Protein AF-A0A2M7TYL9-F1 (afdb_monomer_lite)

pLDDT: mean 82.67, std 13.56, range [31.92, 95.62]

Secondary structure (DSSP, 8-state):
-------------HHHHHHHHHHHHHHHHHHHHHHHHHHHHHHHHHHHHHHHHHHHT-SS--GGGS-HHHHHHHHHHHHHHHHHHHHHHHHHHHHHHHHHHHHHHHHHHHTT-EEEEEES-TTT--EEEEEEETTTTEEEEEE---SEEEEEEEEEETTTTEEEEEEPHHHHH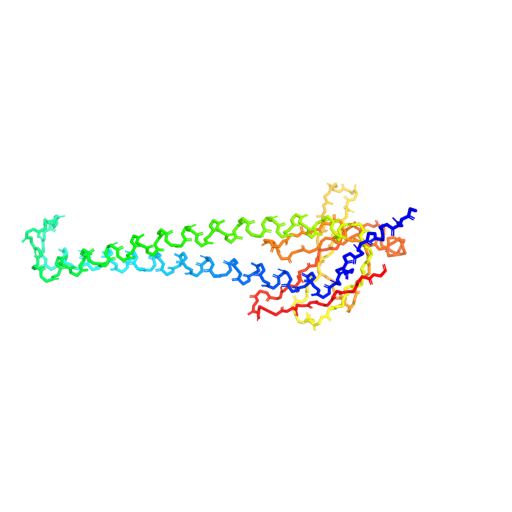H-TTEEEEEEE-EETTTTEESEEEEE-

Foldseek 3Di:
DDPPDDPPDPQQWLQNVLVLLLVLVVLVVVLVVLQVVLVVLVVVLVVLVVVLCVVQVDPDDDLVSDDPVSSVVSVVSVVVSVVSNVVSVVSVVVSVVVQVVVQVVCCVRAAFFKKKKAFPAQVLQQKKWWFQDPVVRDIDIDGDRDRMAIFGFHHDHSVVQWTKGAHDPVVCVVPVRTGIMIGRQADPVVSHGRIGMGTD

Structure (mmCIF, N/CA/C/O backbone):
data_AF-A0A2M7TYL9-F1
#
_entry.id   AF-A0A2M7TYL9-F1
#
loop_
_atom_site.group_PDB
_atom_site.id
_atom_site.type_symbol
_atom_site.label_atom_id
_atom_site.label_alt_id
_atom_site.label_comp_id
_atom_site.label_asym_id
_atom_site.label_entity_id
_atom_site.label_seq_id
_atom_site.pdbx_PDB_ins_code
_atom_site.Cartn_x
_atom_site.Cartn_y
_atom_site.Cartn_z
_atom_site.occupancy
_atom_site.B_iso_or_equiv
_atom_site.auth_seq_id
_atom_site.auth_comp_id
_atom_site.auth_asym_id
_atom_site.auth_atom_id
_atom_site.pdbx_PDB_model_num
ATOM 1 N N . MET A 1 1 ? -16.510 -25.786 -38.094 1.00 40.22 1 MET A N 1
ATOM 2 C CA . MET A 1 1 ? -15.891 -25.561 -36.769 1.00 40.22 1 MET A CA 1
ATOM 3 C C . MET A 1 1 ? -15.746 -24.061 -36.546 1.00 40.22 1 MET A C 1
ATOM 5 O O . MET A 1 1 ? -14.965 -23.456 -37.272 1.00 40.22 1 MET A O 1
ATOM 9 N N . PRO A 1 2 ? -16.495 -23.427 -35.631 1.00 34.19 2 PRO A N 1
ATOM 10 C CA . PRO A 1 2 ? -16.253 -22.032 -35.298 1.00 34.19 2 PRO A CA 1
ATOM 11 C C . PRO A 1 2 ? -15.077 -21.938 -34.317 1.00 34.19 2 PRO A C 1
ATOM 13 O O . PRO A 1 2 ? -15.060 -22.578 -33.267 1.00 34.19 2 PRO A O 1
ATOM 16 N N . LEU A 1 3 ? -14.072 -21.150 -34.694 1.00 38.06 3 LEU A N 1
ATOM 17 C CA . LEU A 1 3 ? -12.958 -20.755 -33.840 1.00 38.06 3 LEU A CA 1
ATOM 18 C C . LEU A 1 3 ? -13.501 -19.832 -32.744 1.00 38.06 3 LEU A C 1
ATOM 20 O O . LEU A 1 3 ? -13.778 -18.659 -32.999 1.00 38.06 3 LEU A O 1
ATOM 24 N N . PHE A 1 4 ? -13.649 -20.351 -31.525 1.00 41.72 4 PHE A N 1
ATOM 25 C CA . PHE A 1 4 ? -13.842 -19.525 -30.339 1.00 41.72 4 PHE A CA 1
ATOM 26 C C . PHE A 1 4 ? -12.620 -18.612 -30.189 1.00 41.72 4 PHE A C 1
ATOM 28 O O . PHE A 1 4 ? -11.557 -19.024 -29.721 1.00 41.72 4 PHE A O 1
ATOM 35 N N . ARG A 1 5 ? -12.752 -17.355 -30.626 1.00 37.44 5 ARG A N 1
ATOM 36 C CA . ARG A 1 5 ? -11.820 -16.294 -30.250 1.00 37.44 5 ARG A CA 1
ATOM 37 C C . ARG A 1 5 ? -11.891 -16.183 -28.730 1.00 37.44 5 ARG A C 1
ATOM 39 O O . ARG A 1 5 ? -12.904 -15.728 -28.209 1.00 37.44 5 ARG A O 1
ATOM 46 N N . LYS A 1 6 ? -10.827 -16.597 -28.030 1.00 37.31 6 LYS A N 1
ATOM 47 C CA . LYS A 1 6 ? -10.593 -16.193 -26.637 1.00 37.31 6 LYS A CA 1
ATOM 48 C C . LYS A 1 6 ? -10.813 -14.683 -26.574 1.00 37.31 6 LYS A C 1
ATOM 50 O O . LYS A 1 6 ? -10.109 -13.942 -27.265 1.00 37.31 6 LYS A O 1
ATOM 55 N N . SER A 1 7 ? -11.808 -14.240 -25.811 1.00 31.92 7 SER A N 1
ATOM 56 C CA . SER A 1 7 ? -11.972 -12.831 -25.484 1.00 31.92 7 SER A CA 1
ATOM 57 C C . SER A 1 7 ? -10.665 -12.379 -24.843 1.00 31.92 7 SER A C 1
ATOM 59 O O . SER A 1 7 ? -10.292 -12.875 -23.782 1.00 31.92 7 SER A O 1
ATOM 61 N N . LYS A 1 8 ? -9.914 -11.511 -25.527 1.00 38.28 8 LYS A N 1
ATOM 62 C CA . LYS A 1 8 ? -8.802 -10.806 -24.896 1.00 38.28 8 LYS A CA 1
ATOM 63 C C . LYS A 1 8 ? -9.430 -9.975 -23.787 1.00 38.28 8 LYS A C 1
ATOM 65 O O . LYS A 1 8 ? -10.152 -9.028 -24.091 1.00 38.28 8 LYS A O 1
ATOM 70 N N . GLU A 1 9 ? -9.193 -10.355 -22.537 1.00 44.16 9 GLU A N 1
ATOM 71 C CA . GLU A 1 9 ? -9.390 -9.446 -21.413 1.00 44.16 9 GLU A CA 1
ATOM 72 C C . GLU A 1 9 ? -8.716 -8.110 -21.768 1.00 44.16 9 GLU A C 1
ATOM 74 O O . GLU A 1 9 ? -7.636 -8.118 -22.382 1.00 44.16 9 GLU A O 1
ATOM 79 N N . PRO A 1 10 ? -9.367 -6.965 -21.501 1.00 48.06 10 PRO A N 1
ATOM 80 C CA . PRO A 1 10 ? -8.784 -5.670 -21.813 1.00 48.06 10 PRO A CA 1
ATOM 81 C C . PRO A 1 10 ? -7.412 -5.589 -21.144 1.00 48.06 10 PRO A C 1
ATOM 83 O O . PRO A 1 10 ? -7.274 -5.892 -19.961 1.00 48.06 10 PRO A O 1
ATOM 86 N N . ALA A 1 11 ? -6.382 -5.236 -21.916 1.00 56.53 11 ALA A N 1
ATOM 87 C CA . ALA A 1 11 ? -5.028 -5.138 -21.393 1.00 56.53 11 ALA A CA 1
ATOM 88 C C . ALA A 1 11 ? -5.019 -4.127 -20.237 1.00 56.53 11 ALA A C 1
ATOM 90 O O . ALA A 1 11 ? -5.235 -2.935 -20.462 1.00 56.53 11 ALA A O 1
ATOM 91 N N . ARG A 1 12 ? -4.805 -4.611 -19.008 1.00 70.25 12 ARG A N 1
ATOM 92 C CA . ARG A 1 12 ? -4.715 -3.767 -17.816 1.00 70.25 12 ARG A CA 1
ATOM 93 C C . ARG A 1 12 ? -3.628 -2.705 -18.017 1.00 70.25 12 ARG A C 1
ATOM 95 O O . ARG A 1 12 ? -2.527 -3.008 -18.477 1.00 70.25 12 ARG A O 1
ATOM 102 N N . THR A 1 13 ? -3.974 -1.446 -17.766 1.00 85.62 13 THR A N 1
ATOM 103 C CA . THR A 1 13 ? -3.113 -0.281 -18.014 1.00 85.62 13 THR A CA 1
ATOM 104 C C . THR A 1 13 ? -2.310 0.065 -16.764 1.00 85.62 13 THR A C 1
ATOM 106 O O . THR A 1 13 ? -2.710 -0.262 -15.655 1.00 85.62 13 THR A O 1
ATOM 109 N N . GLY A 1 14 ? -1.187 0.777 -16.904 1.00 83.12 14 GLY A N 1
ATOM 110 C CA . GLY A 1 14 ? -0.428 1.211 -15.723 1.00 83.12 14 GLY A CA 1
ATOM 111 C C . GLY A 1 14 ? -1.218 2.167 -14.813 1.00 83.12 14 GLY A C 1
ATOM 112 O O . GLY A 1 14 ? -1.038 2.126 -13.603 1.00 83.12 14 GLY A O 1
ATOM 113 N N . GLY A 1 15 ? -2.161 2.939 -15.366 1.00 88.56 15 GLY A N 1
ATOM 114 C CA . GLY A 1 15 ? -3.098 3.744 -14.576 1.00 88.56 15 GLY A CA 1
ATOM 115 C C . GLY A 1 15 ? -4.066 2.906 -13.732 1.00 88.56 15 GLY A C 1
ATOM 116 O O . GLY A 1 15 ? -4.392 3.314 -12.624 1.00 88.56 15 GLY A O 1
ATOM 117 N N . ALA A 1 16 ? -4.470 1.719 -14.204 1.00 90.00 16 ALA A N 1
ATOM 118 C CA . ALA A 1 16 ? -5.273 0.798 -13.398 1.00 90.00 16 ALA A CA 1
ATOM 119 C C . ALA A 1 16 ? -4.492 0.325 -12.162 1.00 90.00 16 ALA A C 1
ATOM 121 O O . ALA A 1 16 ? -5.018 0.400 -11.061 1.00 90.00 16 ALA A O 1
ATOM 122 N N . LEU A 1 17 ? -3.206 -0.021 -12.322 1.00 91.50 17 LEU A N 1
ATOM 123 C CA . LEU A 1 17 ? -2.344 -0.376 -11.189 1.00 91.50 17 LEU A CA 1
ATOM 124 C C . LEU A 1 17 ? -2.254 0.758 -10.154 1.00 91.50 17 LEU A C 1
ATOM 126 O O . LEU A 1 17 ? -2.334 0.499 -8.960 1.00 91.50 17 LEU A O 1
ATOM 130 N N . VAL A 1 18 ? -2.098 2.017 -10.586 1.00 92.69 18 VAL A N 1
ATOM 131 C CA . VAL A 1 18 ? -2.083 3.169 -9.657 1.00 92.69 18 VAL A CA 1
ATOM 132 C C . VAL A 1 18 ? -3.399 3.271 -8.885 1.00 92.69 18 VAL A C 1
ATOM 134 O O . VAL A 1 18 ? -3.368 3.459 -7.672 1.00 92.69 18 VAL A O 1
ATOM 137 N N . ALA A 1 19 ? -4.536 3.104 -9.561 1.00 91.06 19 ALA A N 1
ATOM 138 C CA . ALA A 1 19 ? -5.847 3.124 -8.915 1.00 91.06 19 ALA A CA 1
ATOM 139 C C . ALA A 1 19 ? -6.017 1.969 -7.909 1.00 91.06 19 ALA A C 1
ATOM 141 O O . ALA A 1 19 ? -6.577 2.168 -6.831 1.00 91.06 19 ALA A O 1
ATOM 142 N N . ASP A 1 20 ? -5.478 0.785 -8.212 1.00 92.62 20 ASP A N 1
ATOM 143 C CA . ASP A 1 20 ? -5.474 -0.353 -7.287 1.00 92.62 20 ASP A CA 1
ATOM 144 C C . ASP A 1 20 ? -4.632 -0.043 -6.028 1.00 92.62 20 ASP A C 1
ATOM 146 O O . ASP A 1 20 ? -5.055 -0.347 -4.908 1.00 92.62 20 ASP A O 1
ATOM 150 N N . PHE A 1 21 ? -3.503 0.668 -6.171 1.00 93.56 21 PHE A N 1
ATOM 151 C CA . PHE A 1 21 ? -2.728 1.199 -5.036 1.00 93.56 21 PHE A CA 1
ATOM 152 C C . PHE A 1 21 ? -3.516 2.226 -4.205 1.00 93.56 21 PHE A C 1
ATOM 154 O O . PHE A 1 21 ? -3.501 2.148 -2.974 1.00 93.56 21 PHE A O 1
ATOM 161 N N . GLU A 1 22 ? -4.211 3.173 -4.844 1.00 91.75 22 GLU A N 1
ATOM 162 C CA . GLU A 1 22 ? -5.069 4.143 -4.144 1.00 91.75 22 GLU A CA 1
ATOM 163 C C . GLU A 1 22 ? -6.166 3.433 -3.346 1.00 91.75 22 GLU A C 1
ATOM 165 O O . GLU A 1 22 ? -6.356 3.704 -2.157 1.00 91.75 22 GLU A O 1
ATOM 170 N N . SER A 1 23 ? -6.862 2.483 -3.977 1.00 90.75 23 SER A N 1
ATOM 171 C CA . SER A 1 23 ? -7.917 1.707 -3.329 1.00 90.75 23 SER A CA 1
ATOM 172 C C . SER A 1 23 ? -7.376 0.911 -2.143 1.00 90.75 23 SER A C 1
ATOM 174 O O . SER A 1 23 ? -8.001 0.893 -1.082 1.00 90.75 23 SER A O 1
ATOM 176 N N . ALA A 1 24 ? -6.212 0.273 -2.286 1.00 90.50 24 ALA A N 1
ATOM 177 C CA . ALA A 1 24 ? -5.613 -0.509 -1.212 1.00 90.50 24 ALA A CA 1
ATOM 178 C C . ALA A 1 24 ? -5.243 0.357 0.002 1.00 90.50 24 ALA A C 1
ATOM 180 O O . ALA A 1 24 ? -5.518 -0.028 1.141 1.00 90.50 24 ALA A O 1
ATOM 181 N N . ILE A 1 25 ? -4.670 1.543 -0.219 1.00 90.44 25 ILE A N 1
ATOM 182 C CA . ILE A 1 25 ? -4.321 2.466 0.870 1.00 90.44 25 ILE A CA 1
ATOM 183 C C . ILE A 1 25 ? -5.571 3.012 1.553 1.00 90.44 25 ILE A C 1
ATOM 185 O O . ILE A 1 25 ? -5.612 3.053 2.781 1.00 90.44 25 ILE A O 1
ATOM 189 N N . ASN A 1 26 ? -6.607 3.365 0.792 1.00 88.81 26 ASN A N 1
ATOM 190 C CA . ASN A 1 26 ? -7.875 3.826 1.357 1.00 88.81 26 ASN A CA 1
ATOM 191 C C . ASN A 1 26 ? -8.555 2.737 2.201 1.00 88.81 26 ASN A C 1
ATOM 193 O O . ASN A 1 26 ? -9.087 3.030 3.276 1.00 88.81 26 ASN A O 1
ATOM 197 N N . ASN A 1 27 ? -8.482 1.474 1.775 1.00 87.38 27 ASN A N 1
ATOM 198 C CA . ASN A 1 27 ? -8.995 0.340 2.545 1.00 87.38 27 ASN A CA 1
ATOM 199 C C . ASN A 1 27 ? -8.212 0.138 3.851 1.00 87.38 27 ASN A C 1
ATOM 201 O O . ASN A 1 27 ? -8.819 0.011 4.916 1.00 87.38 27 ASN A O 1
ATOM 205 N N . ILE A 1 28 ? -6.873 0.174 3.796 1.00 88.19 28 ILE A N 1
ATOM 206 C CA . ILE A 1 28 ? -6.025 0.082 4.995 1.00 88.19 28 ILE A CA 1
ATOM 207 C C . ILE A 1 28 ? -6.317 1.244 5.951 1.00 88.19 28 ILE A C 1
ATOM 209 O O . ILE A 1 28 ? -6.486 1.022 7.151 1.00 88.19 28 ILE A O 1
ATOM 213 N N . ALA A 1 29 ? -6.396 2.474 5.437 1.00 88.31 29 ALA A N 1
ATOM 214 C CA . ALA A 1 29 ? -6.687 3.658 6.236 1.00 88.31 29 ALA A CA 1
ATOM 215 C C . ALA A 1 29 ? -8.053 3.533 6.922 1.00 88.31 29 ALA A C 1
ATOM 217 O O . ALA A 1 29 ? -8.154 3.745 8.127 1.00 88.31 29 ALA A O 1
ATOM 218 N N . THR A 1 30 ? -9.078 3.079 6.196 1.00 88.12 30 THR A N 1
ATOM 219 C CA . THR A 1 30 ? -10.422 2.848 6.746 1.00 88.12 30 THR A CA 1
ATOM 220 C C . THR A 1 30 ? -10.401 1.811 7.875 1.00 88.12 30 THR A C 1
ATOM 222 O O . THR A 1 30 ? -10.971 2.050 8.942 1.00 88.12 30 THR A O 1
ATOM 225 N N . ALA A 1 31 ? -9.696 0.688 7.696 1.00 88.44 31 ALA A N 1
ATOM 226 C CA . ALA A 1 31 ? -9.548 -0.334 8.734 1.00 88.44 31 ALA A CA 1
ATOM 227 C C . ALA A 1 31 ? -8.808 0.197 9.977 1.00 88.44 31 ALA A C 1
ATOM 229 O O . ALA A 1 31 ? -9.206 -0.069 11.117 1.00 88.44 31 ALA A O 1
ATOM 230 N N . GLN A 1 32 ? -7.757 0.998 9.780 1.00 88.56 32 GLN A N 1
ATOM 231 C CA . GLN A 1 32 ? -7.025 1.644 10.872 1.00 88.56 32 GLN A CA 1
ATOM 232 C C . GLN A 1 32 ? -7.892 2.661 11.622 1.00 88.56 32 GLN A C 1
ATOM 234 O O . GLN A 1 32 ? -7.891 2.666 12.856 1.00 88.56 32 GLN A O 1
ATOM 239 N N . THR A 1 33 ? -8.679 3.472 10.912 1.00 89.38 33 THR A N 1
ATOM 240 C CA . THR A 1 33 ? -9.625 4.416 11.517 1.00 89.38 33 THR A CA 1
ATOM 241 C C . THR A 1 33 ? -10.702 3.686 12.317 1.00 89.38 33 THR A C 1
ATOM 243 O O . THR A 1 33 ? -10.957 4.063 13.459 1.00 89.38 33 THR A O 1
ATOM 246 N N . ALA A 1 34 ? -11.280 2.602 11.790 1.00 86.62 34 ALA A N 1
ATOM 247 C CA . ALA A 1 34 ? -12.263 1.797 12.518 1.00 86.62 34 ALA A CA 1
ATOM 248 C C . ALA A 1 34 ? -11.684 1.242 13.833 1.00 86.62 34 ALA A C 1
ATOM 250 O O . ALA A 1 34 ? -12.304 1.355 14.893 1.00 86.62 34 ALA A O 1
ATOM 251 N N . LYS A 1 35 ? -10.448 0.721 13.797 1.00 90.31 35 LYS A N 1
ATOM 252 C CA . LYS A 1 35 ? -9.722 0.279 15.001 1.00 90.31 35 LYS A CA 1
ATOM 253 C C . LYS A 1 35 ? -9.474 1.421 15.985 1.00 90.31 35 LYS A C 1
ATOM 255 O O . LYS A 1 35 ? -9.599 1.218 17.192 1.00 90.31 35 LYS A O 1
ATOM 260 N N . TYR A 1 36 ? -9.107 2.603 15.494 1.00 91.12 36 TYR A N 1
ATOM 261 C CA . TYR A 1 36 ? -8.871 3.777 16.333 1.00 91.12 36 TYR A CA 1
ATOM 262 C C . TYR A 1 36 ? -10.148 4.228 17.055 1.00 91.12 36 TYR A C 1
ATOM 264 O O . TYR A 1 36 ? -10.126 4.401 18.272 1.00 91.12 36 TYR A O 1
ATOM 272 N N . VAL A 1 37 ? -11.273 4.329 16.339 1.00 87.75 37 VAL A N 1
ATOM 273 C CA . VAL A 1 37 ? -12.581 4.699 16.910 1.00 87.75 37 VAL A CA 1
ATOM 274 C C . VAL A 1 37 ? -13.050 3.673 17.944 1.00 87.75 37 VAL A C 1
ATOM 276 O O . VAL A 1 37 ? -13.525 4.049 19.019 1.00 87.75 37 VAL A O 1
ATOM 279 N N . ALA A 1 38 ? -12.872 2.378 17.664 1.00 86.44 38 ALA A N 1
ATOM 280 C CA . ALA A 1 38 ? -13.193 1.320 18.618 1.00 86.44 38 ALA A CA 1
ATOM 281 C C . ALA A 1 38 ? -12.381 1.462 19.919 1.00 86.44 38 ALA A C 1
ATOM 283 O O . ALA A 1 38 ? -12.951 1.408 21.008 1.00 86.44 38 ALA A O 1
ATOM 284 N N . ARG A 1 39 ? -11.070 1.733 19.818 1.00 87.00 39 ARG A N 1
ATOM 285 C CA . ARG A 1 39 ? -10.203 1.974 20.988 1.00 87.00 39 ARG A CA 1
ATOM 286 C C . ARG A 1 39 ? -10.593 3.229 21.762 1.00 87.00 39 ARG A C 1
ATOM 288 O O . ARG A 1 39 ? -10.593 3.193 22.987 1.00 87.00 39 ARG A O 1
ATOM 295 N N . GLN A 1 40 ? -10.929 4.324 21.078 1.00 88.19 40 GLN A N 1
ATOM 296 C CA . GLN A 1 40 ? -11.395 5.542 21.747 1.00 88.19 40 GLN A CA 1
ATOM 297 C C . GLN A 1 40 ? -12.694 5.303 22.521 1.00 88.19 40 GLN A C 1
ATOM 299 O O . GLN A 1 40 ? -12.810 5.753 23.656 1.00 88.19 40 GLN A O 1
ATOM 304 N N . THR A 1 41 ? -13.641 4.558 21.942 1.00 84.25 41 THR A N 1
ATOM 305 C CA . THR A 1 41 ? -14.919 4.246 22.605 1.00 84.25 41 THR A CA 1
ATOM 306 C C . THR A 1 41 ? -14.691 3.361 23.842 1.00 84.25 41 THR A C 1
ATOM 308 O O . THR A 1 41 ? -15.271 3.602 24.901 1.00 84.25 41 THR A O 1
ATOM 311 N N . GLU A 1 42 ? -13.786 2.379 23.749 1.00 83.38 42 GLU A N 1
ATOM 312 C CA . GLU A 1 42 ? -13.366 1.537 24.882 1.00 83.38 42 GLU A CA 1
ATOM 313 C C . GLU A 1 42 ? -12.709 2.383 25.992 1.00 83.38 42 GLU A C 1
ATOM 315 O O . GLU A 1 42 ? -13.071 2.265 27.162 1.00 83.38 42 GLU A O 1
ATOM 320 N N . GLN A 1 43 ? -11.810 3.307 25.634 1.00 86.69 43 GLN A N 1
ATOM 321 C CA . GLN A 1 43 ? -11.168 4.217 26.590 1.00 86.69 43 GLN A CA 1
ATOM 322 C C . GLN A 1 43 ? -12.160 5.164 27.271 1.00 86.69 43 GLN A C 1
ATOM 324 O O . GLN A 1 43 ? -12.076 5.346 28.483 1.00 86.69 43 GLN A O 1
ATOM 329 N N . GLN A 1 44 ? -13.102 5.742 26.523 1.00 83.00 44 GLN A N 1
ATOM 330 C CA . GLN A 1 44 ? -14.155 6.598 27.077 1.00 83.00 44 GLN A CA 1
ATOM 331 C C . GLN A 1 44 ? -15.025 5.826 28.073 1.00 83.00 44 GLN A C 1
ATOM 333 O O . GLN A 1 44 ? -15.256 6.304 29.179 1.00 83.00 44 GLN A O 1
ATOM 338 N N . THR A 1 45 ? -15.416 4.594 27.735 1.00 80.12 45 THR A N 1
ATOM 339 C CA . THR A 1 45 ? -16.201 3.730 28.634 1.00 80.12 45 THR A CA 1
ATOM 340 C C . THR A 1 45 ? -15.449 3.446 29.940 1.00 80.12 45 THR A C 1
ATOM 342 O O . THR A 1 45 ? -16.020 3.548 31.027 1.00 80.12 45 THR A O 1
ATOM 345 N N . MET A 1 46 ? -14.145 3.158 29.857 1.00 80.75 46 MET A N 1
ATOM 346 C CA . MET A 1 46 ? -13.295 2.959 31.037 1.00 80.75 46 MET A CA 1
ATOM 347 C C . MET A 1 46 ? -13.117 4.239 31.866 1.00 80.75 46 MET A C 1
ATOM 349 O O . MET A 1 46 ? -13.066 4.171 33.092 1.00 80.75 46 MET A O 1
ATOM 353 N N . GLN A 1 47 ? -13.041 5.411 31.230 1.00 81.88 47 GLN A N 1
ATOM 354 C CA . GLN A 1 47 ? -12.986 6.693 31.939 1.00 81.88 47 GLN A CA 1
ATOM 355 C C . GLN A 1 47 ? -14.277 6.966 32.715 1.00 81.88 47 GLN A C 1
ATOM 357 O O . GLN A 1 47 ? -14.191 7.364 33.875 1.00 81.88 47 GLN A O 1
ATOM 362 N N . THR A 1 48 ? -15.447 6.700 32.129 1.00 75.50 48 THR A N 1
ATOM 363 C CA . THR A 1 48 ? -16.739 6.826 32.822 1.00 75.50 48 THR A CA 1
ATOM 364 C C . THR A 1 48 ? -16.813 5.892 34.030 1.00 75.50 48 THR A C 1
ATOM 366 O O . THR A 1 48 ? -17.157 6.333 35.124 1.00 75.50 48 THR A O 1
ATOM 369 N N . LEU A 1 49 ? -16.398 4.628 33.878 1.00 72.75 49 LEU A N 1
ATOM 370 C CA . LEU A 1 49 ? -16.301 3.673 34.992 1.00 72.75 49 LEU A CA 1
ATOM 371 C C . LEU A 1 49 ? -15.380 4.178 36.116 1.00 72.75 49 LEU A C 1
ATOM 373 O O . LEU A 1 49 ? -15.738 4.117 37.293 1.00 72.75 49 LEU A O 1
ATOM 377 N N . ASN A 1 50 ? -14.219 4.732 35.760 1.00 74.31 50 ASN A N 1
ATOM 378 C CA . ASN A 1 50 ? -13.280 5.282 36.736 1.00 74.31 50 ASN A CA 1
ATOM 379 C C . ASN A 1 50 ? -13.831 6.538 37.438 1.00 74.31 50 ASN A C 1
ATOM 381 O O . ASN A 1 50 ? -13.620 6.706 38.638 1.00 74.31 50 ASN A O 1
ATOM 385 N N . GLN A 1 51 ? -14.562 7.409 36.738 1.00 73.44 51 GLN A N 1
ATOM 386 C CA . GLN A 1 51 ? -15.201 8.584 37.347 1.00 73.44 51 GLN A CA 1
ATOM 387 C C . GLN A 1 51 ? -16.276 8.192 38.364 1.00 73.44 51 GLN A C 1
ATOM 389 O O . GLN A 1 51 ? -16.330 8.780 39.443 1.00 73.44 51 GLN A O 1
ATOM 394 N N . VAL A 1 52 ? -17.069 7.161 38.065 1.00 68.88 52 VAL A N 1
ATOM 395 C CA . VAL A 1 52 ? -18.051 6.610 39.009 1.00 68.88 52 VAL A CA 1
ATOM 396 C C . VAL A 1 52 ? -17.355 6.058 40.258 1.00 68.88 52 VAL A C 1
ATOM 398 O O . VAL A 1 52 ? -17.801 6.322 41.372 1.00 68.88 52 VAL A O 1
ATOM 401 N N . SER A 1 53 ? -16.207 5.388 40.100 1.00 59.62 53 SER A N 1
ATOM 402 C CA . SER A 1 53 ? -15.398 4.924 41.242 1.00 59.62 53 SER A CA 1
ATOM 403 C C . SER A 1 53 ? -14.831 6.049 42.107 1.00 59.62 53 SER A C 1
ATOM 405 O O . SER A 1 53 ? -14.788 5.937 43.330 1.00 59.62 53 SER A O 1
ATOM 407 N N . ALA A 1 54 ? -14.448 7.169 41.490 1.00 59.38 54 ALA A N 1
ATOM 408 C CA . ALA A 1 54 ? -13.928 8.329 42.203 1.00 59.38 54 ALA A CA 1
ATOM 409 C C . ALA A 1 54 ? -15.013 9.062 43.011 1.00 59.38 54 ALA A C 1
ATOM 411 O O . ALA A 1 54 ? -14.710 9.648 44.047 1.00 59.38 54 ALA A O 1
ATOM 412 N N . GLN A 1 55 ? -16.273 9.027 42.564 1.00 61.62 55 GLN A N 1
ATOM 413 C CA . GLN A 1 55 ? -17.401 9.637 43.277 1.00 61.62 55 GLN A CA 1
ATOM 414 C C . GLN A 1 55 ? -17.880 8.804 44.474 1.00 61.62 55 GLN A C 1
ATOM 416 O O . GLN A 1 55 ? -18.393 9.374 45.435 1.00 61.62 55 GLN A O 1
ATOM 421 N N . SER A 1 56 ? -17.696 7.479 44.450 1.00 59.97 56 SER A N 1
ATOM 422 C CA . SER A 1 56 ? -18.140 6.589 45.533 1.00 59.97 56 SER A CA 1
ATOM 423 C C . SER A 1 56 ? -17.133 6.434 46.681 1.00 59.97 56 SER A C 1
ATOM 425 O O . SER A 1 56 ? -17.475 5.837 47.700 1.00 59.97 56 SER A O 1
ATOM 427 N N . ASN A 1 57 ? -15.906 6.971 46.560 1.00 56.34 57 ASN A N 1
ATOM 428 C CA . ASN A 1 57 ? -14.816 6.829 47.547 1.00 56.34 57 ASN A CA 1
ATOM 429 C C . ASN A 1 57 ? -14.511 5.362 47.946 1.00 56.34 57 ASN A C 1
ATOM 431 O O . ASN A 1 57 ? -13.883 5.100 48.975 1.00 56.34 57 ASN A O 1
ATOM 435 N N . ALA A 1 58 ? -14.953 4.399 47.135 1.00 56.75 58 ALA A N 1
ATOM 436 C CA . ALA A 1 58 ? -14.842 2.975 47.401 1.00 56.75 58 ALA A CA 1
ATOM 437 C C . ALA A 1 58 ? -13.659 2.376 46.629 1.00 56.75 58 ALA A C 1
ATOM 439 O O . ALA A 1 58 ? -13.466 2.647 45.446 1.00 56.75 58 ALA A O 1
ATOM 440 N N . VAL A 1 59 ? -12.876 1.516 47.292 1.00 56.59 59 VAL A N 1
ATOM 441 C CA . VAL A 1 59 ? -11.731 0.804 46.682 1.00 56.59 59 VAL A CA 1
ATOM 442 C C . VAL A 1 59 ? -12.180 -0.111 45.529 1.00 56.59 59 VAL A C 1
ATOM 444 O O . VAL A 1 59 ? -11.404 -0.386 44.617 1.00 56.59 59 VAL A O 1
ATOM 447 N N . TYR A 1 60 ? -13.444 -0.545 45.545 1.00 55.06 60 TYR A N 1
ATOM 448 C CA . TYR A 1 60 ? -14.094 -1.307 44.484 1.00 55.06 60 TYR A CA 1
ATOM 449 C C . TYR A 1 60 ? -15.514 -0.774 44.276 1.00 55.06 60 TYR A C 1
ATOM 451 O O . TYR A 1 60 ? -16.226 -0.541 45.249 1.00 55.06 60 TYR A O 1
ATOM 459 N N . VAL A 1 61 ? -15.928 -0.613 43.019 1.00 60.62 61 VAL A N 1
ATOM 460 C CA . VAL A 1 61 ? -17.309 -0.265 42.656 1.00 60.62 61 VAL A CA 1
ATOM 461 C C . VAL A 1 61 ? -18.074 -1.549 42.402 1.00 60.62 61 VAL A C 1
ATOM 463 O O . VAL A 1 61 ? -17.709 -2.319 41.510 1.00 60.62 61 VAL A O 1
ATOM 466 N N . THR A 1 62 ? -19.136 -1.788 43.161 1.00 66.31 62 THR A N 1
ATOM 467 C CA . THR A 1 62 ? -20.097 -2.840 42.834 1.00 66.31 62 THR A CA 1
ATOM 468 C C . THR A 1 62 ? -21.209 -2.260 41.956 1.00 66.31 62 THR A C 1
ATOM 470 O O . THR A 1 62 ? -21.471 -1.059 42.010 1.00 66.31 62 THR A O 1
ATOM 473 N N . PRO A 1 63 ? -21.914 -3.077 41.150 1.00 62.44 63 PRO A N 1
ATOM 474 C CA . PRO A 1 63 ? -23.031 -2.590 40.342 1.00 62.44 63 PRO A CA 1
ATOM 475 C C . PRO A 1 63 ? -24.093 -1.844 41.162 1.00 62.44 63 PRO A C 1
ATOM 477 O O . PRO A 1 63 ? -24.753 -0.968 40.631 1.00 62.44 63 PRO A O 1
ATOM 480 N N . GLN A 1 64 ? -24.239 -2.151 42.453 1.00 68.19 64 GLN A N 1
ATOM 481 C CA . GLN A 1 64 ? -25.225 -1.543 43.352 1.00 68.19 64 GLN A CA 1
ATOM 482 C C . GLN A 1 64 ? -24.867 -0.102 43.760 1.00 68.19 64 GLN A C 1
ATOM 484 O O . GLN A 1 64 ? -25.758 0.650 44.143 1.00 68.19 64 GLN A O 1
ATOM 489 N N . ASP A 1 65 ? -23.595 0.290 43.628 1.00 64.88 65 ASP A N 1
ATOM 490 C CA . ASP A 1 65 ? -23.088 1.627 43.974 1.00 64.88 65 ASP A CA 1
ATOM 491 C C . ASP A 1 65 ? -23.278 2.648 42.838 1.00 64.88 65 ASP A C 1
ATOM 493 O O . ASP A 1 65 ? -23.006 3.838 42.997 1.00 64.88 65 ASP A O 1
ATOM 497 N N . ILE A 1 66 ? -23.725 2.184 41.669 1.00 66.69 66 ILE A N 1
ATOM 498 C CA . ILE A 1 66 ? -23.909 2.990 40.464 1.00 66.69 66 ILE A CA 1
ATOM 499 C C . ILE A 1 66 ? -25.394 3.322 40.329 1.00 66.69 66 ILE A C 1
ATOM 501 O O . ILE A 1 66 ? -26.238 2.428 40.411 1.00 66.69 66 ILE A O 1
ATOM 505 N N . ALA A 1 67 ? -25.734 4.586 40.078 1.00 75.44 6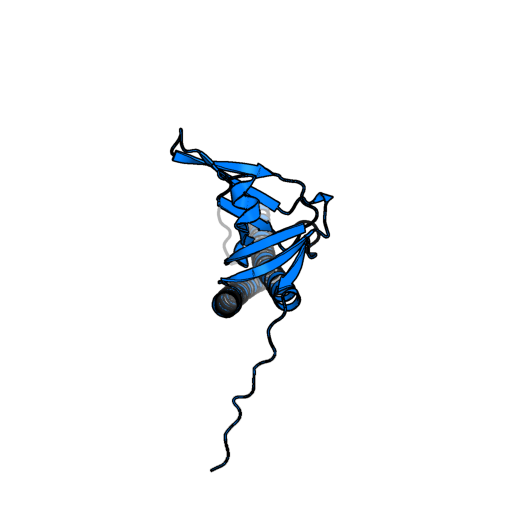7 ALA A N 1
ATOM 506 C CA . ALA A 1 67 ? -27.120 4.970 39.831 1.00 75.44 67 ALA A CA 1
ATOM 507 C C . ALA A 1 67 ? -27.702 4.192 38.617 1.00 75.44 67 ALA A C 1
ATOM 509 O O . ALA A 1 67 ? -26.975 3.938 37.652 1.00 75.44 67 ALA A O 1
ATOM 510 N N . PRO A 1 68 ? -28.977 3.750 38.640 1.00 75.31 68 PRO A N 1
ATOM 511 C CA . PRO A 1 68 ? -29.529 2.841 37.622 1.00 75.31 68 PRO A CA 1
ATOM 512 C C . PRO A 1 68 ? -29.479 3.381 36.180 1.00 75.31 68 PRO A C 1
ATOM 514 O O . PRO A 1 68 ? -29.328 2.628 35.214 1.00 75.31 68 PRO A O 1
ATOM 517 N N . ASP A 1 69 ? -29.597 4.695 36.031 1.00 77.25 69 ASP A N 1
ATOM 518 C CA . ASP A 1 69 ? -29.424 5.442 34.788 1.00 77.25 69 ASP A CA 1
ATOM 519 C C . ASP A 1 69 ? -27.980 5.352 34.271 1.00 77.25 69 ASP A C 1
ATOM 521 O O . ASP A 1 69 ? -27.764 4.984 33.114 1.00 77.25 69 ASP A O 1
ATOM 525 N N . VAL A 1 70 ? -26.998 5.550 35.153 1.00 72.38 70 VAL A N 1
ATOM 526 C CA . VAL A 1 70 ? -25.565 5.437 34.840 1.00 72.38 70 VAL A CA 1
ATOM 527 C C . VAL A 1 70 ? -25.166 3.986 34.538 1.00 72.38 70 VAL A C 1
ATOM 529 O O . VAL A 1 70 ? -24.384 3.740 33.622 1.00 72.38 70 VAL A O 1
ATOM 532 N N . GLN A 1 71 ? -25.746 2.993 35.225 1.00 74.62 71 GLN A N 1
ATOM 533 C CA . GLN A 1 71 ? -25.555 1.573 34.884 1.00 74.62 71 GLN A CA 1
ATOM 534 C C . GLN A 1 71 ? -26.031 1.265 33.464 1.00 74.62 71 GLN A C 1
ATOM 536 O O . GLN A 1 71 ? -25.350 0.567 32.711 1.00 74.62 71 GLN A O 1
ATOM 541 N N . THR A 1 72 ? -27.202 1.787 33.095 1.00 78.06 72 THR A N 1
ATOM 542 C CA . THR A 1 72 ? -27.785 1.582 31.766 1.00 78.06 72 THR A CA 1
ATOM 543 C C . THR A 1 72 ? -26.928 2.247 30.689 1.00 78.06 72 THR A C 1
ATOM 545 O O . THR A 1 72 ? -26.715 1.667 29.623 1.00 78.06 72 THR A O 1
ATOM 548 N N . GLU A 1 73 ? -26.402 3.440 30.966 1.00 77.88 73 GLU A N 1
ATOM 549 C CA . GLU A 1 73 ? -25.500 4.163 30.071 1.00 77.88 73 GLU A CA 1
ATOM 550 C C . GLU A 1 73 ? -24.165 3.431 29.882 1.00 77.88 73 GLU A C 1
ATOM 552 O O . GLU A 1 73 ? -23.755 3.193 28.746 1.00 77.88 73 GLU A O 1
ATOM 557 N N . ILE A 1 74 ? -23.535 2.974 30.968 1.00 77.81 74 ILE A N 1
ATOM 558 C CA . ILE A 1 74 ? -22.290 2.194 30.926 1.00 77.81 74 ILE A CA 1
ATOM 559 C C . ILE A 1 74 ? -22.498 0.865 30.196 1.00 77.81 74 ILE A C 1
ATOM 561 O O . ILE A 1 74 ? -21.669 0.480 29.371 1.00 77.81 74 ILE A O 1
ATOM 565 N N . ALA A 1 75 ? -23.604 0.162 30.454 1.00 80.12 75 ALA A N 1
ATOM 566 C CA . ALA A 1 75 ? -23.919 -1.091 29.773 1.00 80.12 75 ALA A CA 1
ATOM 567 C C . ALA A 1 75 ? -24.105 -0.880 28.262 1.00 80.12 75 ALA A C 1
ATOM 569 O O . ALA A 1 75 ? -23.588 -1.662 27.462 1.00 80.12 75 ALA A O 1
ATOM 570 N N . ARG A 1 76 ? -24.788 0.199 27.856 1.00 83.00 76 ARG A N 1
ATOM 571 C CA . ARG A 1 76 ? -24.935 0.575 26.441 1.00 83.00 76 ARG A CA 1
ATOM 572 C C . ARG A 1 76 ? -23.603 0.973 25.810 1.00 83.00 76 ARG A C 1
ATOM 574 O O . ARG A 1 76 ? -23.314 0.508 24.714 1.00 83.00 76 ARG A O 1
ATOM 581 N N . ALA A 1 77 ? -22.791 1.780 26.491 1.00 79.25 77 ALA A N 1
ATOM 582 C CA . ALA A 1 77 ? -21.478 2.207 26.009 1.00 79.25 77 ALA A CA 1
ATOM 583 C C . ALA A 1 77 ? -20.510 1.022 25.861 1.00 79.25 77 ALA A C 1
ATOM 585 O O . ALA A 1 77 ? -19.815 0.908 24.855 1.00 79.25 77 ALA A O 1
ATOM 586 N N . SER A 1 78 ? -20.531 0.087 26.813 1.00 80.25 78 SER A N 1
ATOM 587 C CA . SER A 1 78 ? -19.767 -1.161 26.751 1.00 80.25 78 SER A CA 1
ATOM 588 C C . SER A 1 78 ? -20.218 -2.046 25.586 1.00 80.25 78 SER A C 1
ATOM 590 O O . SER A 1 78 ? -19.386 -2.509 24.803 1.00 80.25 78 SER A O 1
ATOM 592 N N . LEU A 1 79 ? -21.533 -2.230 25.403 1.00 85.50 79 LEU A N 1
ATOM 593 C CA . LEU A 1 79 ? -22.078 -2.968 24.261 1.00 85.50 79 LEU A CA 1
ATOM 594 C C . LEU A 1 79 ? -21.662 -2.322 22.930 1.00 85.50 79 LEU A C 1
ATOM 596 O O . LEU A 1 79 ? -21.207 -3.022 22.028 1.00 85.50 79 LEU A O 1
ATOM 600 N N . ASP A 1 80 ? -21.772 -0.998 22.814 1.00 85.06 80 ASP A N 1
ATOM 601 C CA . ASP A 1 80 ? -21.363 -0.245 21.625 1.00 85.06 80 ASP A CA 1
ATOM 602 C C . ASP A 1 80 ? -19.854 -0.370 21.358 1.00 85.06 80 ASP A C 1
ATOM 604 O O . ASP A 1 80 ? -19.441 -0.638 20.229 1.00 85.06 80 ASP A O 1
ATOM 608 N N . ALA A 1 81 ? -19.017 -0.284 22.397 1.00 81.12 81 ALA A N 1
ATOM 609 C CA . ALA A 1 81 ? -17.578 -0.505 22.287 1.00 81.12 81 ALA A CA 1
ATOM 610 C C . ALA A 1 81 ? -17.260 -1.919 21.768 1.00 81.12 81 ALA A C 1
ATOM 612 O O . ALA A 1 81 ? -16.449 -2.079 20.850 1.00 81.12 81 ALA A O 1
ATOM 613 N N . HIS A 1 82 ? -17.931 -2.945 22.301 1.00 84.38 82 HIS A N 1
ATOM 614 C CA . HIS A 1 82 ? -17.787 -4.326 21.842 1.00 84.38 82 HIS A CA 1
ATOM 615 C C . HIS A 1 82 ? -18.238 -4.509 20.388 1.00 84.38 82 HIS A C 1
ATOM 617 O O . HIS A 1 82 ? -17.522 -5.142 19.607 1.00 84.38 82 HIS A O 1
ATOM 623 N N . LEU A 1 83 ? -19.378 -3.930 20.003 1.00 89.44 83 LEU A N 1
ATOM 624 C CA . LEU A 1 83 ? -19.882 -3.977 18.630 1.00 89.44 83 LEU A CA 1
ATOM 625 C C . LEU A 1 83 ? -18.916 -3.292 17.659 1.00 89.44 83 LEU A C 1
ATOM 627 O O . LEU A 1 83 ? -18.541 -3.893 16.654 1.00 89.44 83 LEU A O 1
ATOM 631 N N . LYS A 1 84 ? -18.432 -2.089 17.985 1.00 88.19 84 LYS A N 1
ATOM 632 C CA . LYS A 1 84 ? -17.442 -1.362 17.174 1.00 88.19 84 LYS A CA 1
ATOM 633 C C . LYS A 1 84 ? -16.128 -2.123 17.047 1.00 88.19 84 LYS A C 1
ATOM 635 O O . LYS A 1 84 ? -15.531 -2.137 15.974 1.00 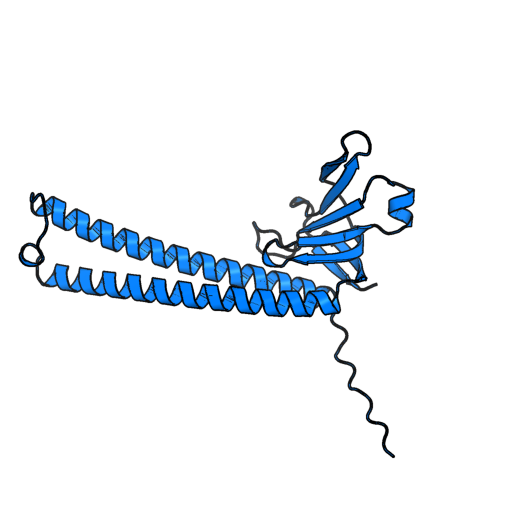88.19 84 LYS A O 1
ATOM 640 N N . LYS A 1 85 ? -15.676 -2.795 18.109 1.00 89.81 85 LYS A N 1
ATOM 641 C CA . LYS A 1 85 ? -14.468 -3.634 18.088 1.00 89.81 85 LYS A CA 1
ATOM 642 C C . LYS A 1 85 ? -14.640 -4.856 17.187 1.00 89.81 85 LYS A C 1
ATOM 644 O O . LYS A 1 85 ? -13.745 -5.152 16.396 1.00 89.81 85 LYS A O 1
ATOM 649 N N . ALA A 1 86 ? -15.789 -5.529 17.264 1.00 90.19 86 ALA A N 1
ATOM 650 C CA . ALA A 1 86 ? -16.120 -6.646 16.383 1.00 90.19 86 ALA A CA 1
ATOM 651 C C . ALA A 1 86 ? -16.211 -6.198 14.914 1.00 90.19 86 ALA A C 1
ATOM 653 O O . ALA A 1 86 ? -15.617 -6.830 14.042 1.00 90.19 86 ALA A O 1
ATOM 654 N N . GLN A 1 87 ? -16.874 -5.071 14.645 1.00 89.19 87 GLN A N 1
ATOM 655 C CA . GLN A 1 87 ? -16.959 -4.480 13.308 1.00 89.19 87 GLN A CA 1
ATOM 656 C C . GLN A 1 87 ? -15.581 -4.078 12.772 1.00 89.19 87 GLN A C 1
ATOM 658 O O . GLN A 1 87 ? -15.252 -4.400 11.636 1.00 89.19 87 GLN A O 1
ATOM 663 N N . ALA A 1 88 ? -14.736 -3.441 13.588 1.00 89.75 88 ALA A N 1
ATOM 664 C CA . ALA A 1 88 ? -13.379 -3.076 13.190 1.00 89.75 88 ALA A CA 1
ATOM 665 C C . ALA A 1 88 ? -12.532 -4.308 12.832 1.00 89.75 88 ALA A C 1
ATOM 667 O O . ALA A 1 88 ? -11.769 -4.261 11.870 1.00 89.75 88 ALA A O 1
ATOM 668 N N . ALA A 1 89 ? -12.682 -5.416 13.565 1.00 88.81 89 ALA A N 1
ATOM 669 C CA . ALA A 1 89 ? -12.012 -6.674 13.241 1.00 88.81 89 ALA A CA 1
ATOM 670 C C . ALA A 1 89 ? -12.520 -7.287 11.923 1.00 88.81 89 ALA A C 1
ATOM 672 O O . ALA A 1 89 ? -11.718 -7.788 11.140 1.00 88.81 89 ALA A O 1
ATOM 673 N N . GLN A 1 90 ? -13.828 -7.213 11.650 1.00 89.38 90 GLN A N 1
ATOM 674 C CA . GLN A 1 90 ? -14.406 -7.672 10.381 1.00 89.38 90 GLN A CA 1
ATOM 675 C C . GLN A 1 90 ? -13.932 -6.827 9.193 1.00 89.38 90 GLN A C 1
ATOM 677 O O . GLN A 1 90 ? -13.530 -7.386 8.176 1.00 89.38 90 GLN A O 1
ATOM 682 N N . ILE A 1 91 ? -13.936 -5.496 9.332 1.00 88.81 91 ILE A N 1
ATOM 683 C CA . ILE A 1 91 ? -13.446 -4.565 8.305 1.00 88.81 91 ILE A CA 1
ATOM 684 C C . ILE A 1 91 ? -11.971 -4.833 8.007 1.00 88.81 91 ILE A C 1
ATOM 686 O O . ILE A 1 91 ? -11.585 -4.895 6.846 1.00 88.81 91 ILE A O 1
ATOM 690 N N . ASP A 1 92 ? -11.154 -5.020 9.043 1.00 88.19 92 ASP A N 1
ATOM 691 C CA . ASP A 1 92 ? -9.731 -5.312 8.888 1.00 88.19 92 ASP A CA 1
ATOM 692 C C . ASP A 1 92 ? -9.490 -6.649 8.185 1.00 88.19 92 ASP A C 1
ATOM 694 O O . ASP A 1 92 ? -8.749 -6.699 7.211 1.00 88.19 92 ASP A O 1
ATOM 698 N N . ALA A 1 93 ? -10.163 -7.718 8.619 1.00 88.62 93 ALA A N 1
ATOM 699 C CA . ALA A 1 93 ? -10.041 -9.028 7.987 1.00 88.62 93 ALA A CA 1
ATOM 700 C C . ALA A 1 93 ? -10.454 -8.988 6.507 1.00 88.62 93 ALA A C 1
ATOM 702 O O . ALA A 1 93 ? -9.763 -9.546 5.655 1.00 88.62 93 ALA A O 1
ATOM 703 N N . PHE A 1 94 ? -11.547 -8.287 6.195 1.00 88.88 94 PHE A N 1
ATOM 704 C CA . PHE A 1 94 ? -12.010 -8.107 4.824 1.00 88.88 94 PHE A CA 1
ATOM 705 C C . PHE A 1 94 ? -11.025 -7.281 3.984 1.00 88.88 94 PHE A C 1
ATOM 707 O O . PHE A 1 94 ? -10.688 -7.678 2.870 1.00 88.88 94 PHE A O 1
ATOM 714 N N . ALA A 1 95 ? -10.520 -6.165 4.522 1.00 87.50 95 ALA A N 1
ATOM 715 C CA . ALA A 1 95 ? -9.545 -5.317 3.840 1.00 87.50 95 ALA A CA 1
ATOM 716 C C . ALA A 1 95 ? -8.245 -6.077 3.539 1.00 87.50 95 ALA A C 1
ATOM 718 O O . ALA A 1 95 ? -7.697 -5.947 2.447 1.00 87.50 95 ALA A O 1
ATOM 719 N N . GLU A 1 96 ? -7.774 -6.899 4.479 1.00 89.50 96 GLU A N 1
ATOM 720 C CA . GLU A 1 96 ? -6.578 -7.727 4.314 1.00 89.50 96 GLU A CA 1
ATOM 721 C C . GLU A 1 96 ? -6.759 -8.815 3.257 1.00 89.50 96 GLU A C 1
ATOM 723 O O . GLU A 1 96 ? -5.880 -9.018 2.417 1.00 89.50 96 GLU A O 1
ATOM 728 N N . GLN A 1 97 ? -7.914 -9.485 3.259 1.00 89.88 97 GLN A N 1
ATOM 729 C CA . GLN A 1 97 ? -8.237 -10.479 2.244 1.00 89.88 97 GLN A CA 1
ATOM 730 C C . GLN A 1 97 ? -8.305 -9.842 0.851 1.00 89.88 97 GLN A C 1
ATOM 732 O O . GLN A 1 97 ? -7.638 -10.313 -0.070 1.00 89.88 97 GLN A O 1
ATOM 737 N N . GLN A 1 98 ? -9.050 -8.743 0.705 1.00 89.31 98 GLN A N 1
ATOM 738 C CA . GLN A 1 98 ? -9.183 -8.046 -0.571 1.00 89.31 98 GLN A CA 1
ATOM 739 C C . GLN A 1 98 ? -7.828 -7.533 -1.072 1.00 89.31 98 GLN A C 1
ATOM 741 O O . GLN A 1 98 ? -7.512 -7.661 -2.251 1.00 89.31 98 GLN A O 1
ATOM 746 N N . LEU A 1 99 ? -6.996 -6.989 -0.179 1.00 92.06 99 LEU A N 1
ATOM 747 C CA . LEU A 1 99 ? -5.659 -6.522 -0.532 1.00 92.06 99 LEU A CA 1
ATOM 748 C C . LEU A 1 99 ? -4.774 -7.671 -1.018 1.00 92.06 99 LEU A C 1
ATOM 750 O O . LEU A 1 99 ? -4.087 -7.513 -2.024 1.00 92.06 99 LEU A O 1
ATOM 754 N N . ALA A 1 100 ? -4.799 -8.822 -0.343 1.00 91.06 100 ALA A N 1
ATOM 755 C CA . ALA A 1 100 ? -4.024 -9.992 -0.745 1.00 91.06 100 ALA A CA 1
ATOM 756 C C . ALA A 1 100 ? -4.479 -10.555 -2.103 1.00 91.06 100 ALA A C 1
ATOM 758 O O . ALA A 1 100 ? -3.637 -10.892 -2.939 1.00 91.06 100 ALA A O 1
ATOM 759 N N . GLU A 1 101 ? -5.790 -10.626 -2.340 1.00 90.81 101 GLU A N 1
ATOM 760 C CA . GLU A 1 101 ? -6.368 -11.092 -3.604 1.00 90.81 101 GLU A CA 1
ATOM 761 C C . GLU A 1 101 ? -5.990 -10.169 -4.769 1.00 90.81 101 GLU A C 1
ATOM 763 O O . GLU A 1 101 ? -5.463 -10.642 -5.783 1.00 90.81 101 GLU A O 1
ATOM 768 N N . THR A 1 102 ? -6.177 -8.854 -4.609 1.00 90.62 102 THR A N 1
ATOM 769 C CA . THR A 1 102 ? -5.811 -7.871 -5.639 1.00 90.62 102 THR A CA 1
ATOM 770 C C . THR A 1 102 ? -4.299 -7.846 -5.856 1.00 90.62 102 THR A C 1
ATOM 772 O O . THR A 1 102 ? -3.853 -7.862 -6.999 1.00 90.62 102 THR A O 1
ATOM 775 N N . GLU A 1 103 ? -3.484 -7.887 -4.792 1.00 93.06 103 GLU A N 1
ATOM 776 C CA . GLU A 1 103 ? -2.020 -7.899 -4.923 1.00 93.06 103 GLU A CA 1
ATOM 777 C C . GLU A 1 103 ? -1.557 -9.144 -5.690 1.00 93.06 103 GLU A C 1
ATOM 779 O O . GLU A 1 103 ? -0.688 -9.060 -6.556 1.00 93.06 103 GLU A O 1
ATOM 784 N N . GLN A 1 104 ? -2.151 -10.310 -5.423 1.00 93.31 104 GLN A N 1
ATOM 785 C CA . GLN A 1 104 ? -1.809 -11.536 -6.136 1.00 93.31 104 GLN A CA 1
ATOM 786 C C . GLN A 1 104 ? -2.238 -11.497 -7.610 1.00 93.31 104 GLN A C 1
ATOM 788 O O . GLN A 1 104 ? -1.501 -12.003 -8.464 1.00 93.31 104 GLN A O 1
ATOM 793 N N . ALA A 1 105 ? -3.407 -10.931 -7.917 1.00 90.69 105 ALA A N 1
ATOM 794 C CA . ALA A 1 105 ? -3.859 -10.734 -9.292 1.00 90.69 105 ALA A CA 1
ATOM 795 C C . ALA A 1 105 ? -2.901 -9.802 -10.049 1.00 90.69 105 ALA A C 1
ATOM 797 O O . ALA A 1 105 ? -2.352 -10.170 -11.087 1.00 90.69 105 ALA A O 1
ATOM 798 N N . ASP A 1 106 ? -2.580 -8.656 -9.460 1.00 92.00 106 ASP A N 1
ATOM 799 C CA . ASP A 1 106 ? -1.717 -7.654 -10.073 1.00 92.00 106 ASP A CA 1
ATOM 800 C C . ASP A 1 106 ? -0.275 -8.137 -10.216 1.00 92.00 106 ASP A C 1
ATOM 802 O O . ASP A 1 106 ? 0.382 -7.884 -11.228 1.00 92.00 106 ASP A O 1
ATOM 806 N N . LYS A 1 107 ? 0.225 -8.923 -9.261 1.00 93.94 107 LYS A N 1
ATOM 807 C CA . LYS A 1 107 ? 1.528 -9.582 -9.400 1.00 93.94 107 LYS A CA 1
ATOM 808 C C . LYS A 1 107 ? 1.592 -10.466 -10.640 1.00 93.94 107 LYS A C 1
ATOM 810 O O . LYS A 1 107 ? 2.608 -10.447 -11.333 1.00 93.94 107 LYS A O 1
ATOM 815 N N . LYS A 1 108 ? 0.530 -11.214 -10.948 1.00 92.19 108 LYS A N 1
ATOM 816 C CA . LYS A 1 108 ? 0.478 -12.064 -12.151 1.00 92.19 108 LYS A CA 1
ATOM 817 C C . LYS A 1 108 ? 0.473 -11.233 -13.435 1.00 92.19 108 LYS A C 1
ATOM 819 O O . LYS A 1 108 ? 1.097 -11.637 -14.416 1.00 92.19 108 LYS A O 1
ATOM 824 N N . ASP A 1 109 ? -0.176 -10.075 -13.412 1.00 89.75 109 ASP A N 1
ATOM 825 C CA . ASP A 1 109 ? -0.368 -9.247 -14.604 1.00 89.75 109 ASP A CA 1
ATOM 826 C C . ASP A 1 109 ? 0.825 -8.327 -14.904 1.00 89.75 109 ASP A C 1
ATOM 828 O O . ASP A 1 109 ? 1.191 -8.130 -16.071 1.00 89.75 109 ASP A O 1
ATOM 832 N N . TYR A 1 110 ? 1.452 -7.774 -13.861 1.00 91.69 110 TYR A N 1
ATOM 833 C CA . TYR A 1 110 ? 2.431 -6.694 -13.981 1.00 91.69 110 TYR A CA 1
ATOM 834 C C . TYR A 1 110 ? 3.886 -7.115 -13.745 1.00 91.69 110 TYR A C 1
ATOM 836 O O . TYR A 1 110 ? 4.784 -6.486 -14.317 1.00 91.69 110 TYR A O 1
ATOM 844 N N . ILE A 1 111 ? 4.172 -8.169 -12.966 1.00 93.88 111 ILE A N 1
ATOM 845 C CA . ILE A 1 111 ? 5.560 -8.633 -12.794 1.00 93.88 111 ILE A CA 1
ATOM 846 C C . ILE A 1 111 ? 6.129 -9.062 -14.153 1.00 93.88 111 ILE A C 1
ATOM 848 O O . ILE A 1 111 ? 5.492 -9.741 -14.955 1.00 93.88 111 ILE A O 1
ATOM 852 N N . GLY A 1 112 ? 7.358 -8.636 -14.445 1.00 91.31 112 GLY A N 1
ATOM 853 C CA . GLY A 1 112 ? 8.012 -8.902 -15.725 1.00 91.31 112 GLY A CA 1
ATOM 854 C C . GLY A 1 112 ? 7.663 -7.906 -16.832 1.00 91.31 112 GLY A C 1
ATOM 855 O O . GLY A 1 112 ? 8.337 -7.898 -17.866 1.00 91.31 112 GLY A O 1
ATOM 856 N N . LYS A 1 113 ? 6.670 -7.030 -16.639 1.00 91.75 113 LYS A N 1
ATOM 857 C CA . LYS A 1 113 ? 6.328 -5.994 -17.621 1.00 91.75 113 LYS A CA 1
ATOM 858 C C . LYS A 1 113 ? 7.321 -4.841 -17.561 1.00 91.75 113 LYS A C 1
ATOM 860 O O . LYS A 1 113 ? 7.818 -4.465 -16.495 1.00 91.75 113 LYS A O 1
ATOM 865 N N . LYS A 1 114 ? 7.621 -4.274 -18.730 1.00 92.81 114 LYS A N 1
ATOM 866 C CA . LYS A 1 114 ? 8.402 -3.042 -18.827 1.00 92.81 114 LYS A CA 1
ATOM 867 C C . LYS A 1 114 ? 7.480 -1.861 -18.586 1.00 92.81 114 LYS A C 1
ATOM 869 O O . LYS A 1 114 ? 6.360 -1.828 -19.086 1.00 92.81 114 LYS A O 1
ATOM 874 N N . VAL A 1 115 ? 7.976 -0.893 -17.834 1.00 93.19 115 VAL A N 1
ATOM 875 C CA . VAL A 1 115 ? 7.210 0.284 -17.447 1.00 93.19 115 VAL A CA 1
ATOM 876 C C . VAL A 1 115 ? 8.039 1.548 -17.546 1.00 93.19 115 VAL A C 1
ATOM 878 O O . VAL A 1 115 ? 9.269 1.542 -17.399 1.00 93.19 115 VAL A O 1
ATOM 881 N N . LYS A 1 116 ? 7.331 2.649 -17.776 1.00 93.06 116 LYS A N 1
ATOM 882 C CA . LYS A 1 116 ? 7.806 4.005 -17.553 1.00 93.06 116 LYS A CA 1
ATOM 883 C C . LYS A 1 116 ? 6.984 4.595 -16.414 1.00 93.06 116 LYS A C 1
ATOM 885 O O . LYS A 1 116 ? 5.773 4.732 -16.534 1.00 93.06 116 LYS A O 1
ATOM 890 N N . VAL A 1 117 ? 7.673 4.960 -15.345 1.00 92.62 117 VAL A N 1
ATOM 891 C CA . VAL A 1 117 ? 7.111 5.673 -14.202 1.00 92.62 117 VAL A CA 1
ATOM 892 C C . VAL A 1 117 ? 7.439 7.144 -14.357 1.00 92.62 117 VAL A C 1
ATOM 894 O O . VAL A 1 117 ? 8.610 7.495 -14.518 1.00 92.62 117 VAL A O 1
ATOM 897 N N . THR A 1 118 ? 6.438 8.007 -14.319 1.00 93.81 118 THR A N 1
ATOM 898 C CA . THR A 1 118 ? 6.623 9.460 -14.336 1.00 93.81 118 THR A CA 1
ATOM 899 C C . THR A 1 118 ? 6.334 9.995 -12.945 1.00 93.81 118 THR A C 1
ATOM 901 O O . THR A 1 118 ? 5.320 9.644 -12.358 1.00 93.81 118 THR A O 1
ATOM 904 N N . ILE A 1 119 ? 7.225 10.822 -12.399 1.00 92.88 119 ILE A N 1
ATOM 905 C CA . ILE A 1 119 ? 7.048 11.374 -11.052 1.00 92.88 119 ILE A CA 1
ATOM 906 C C . ILE A 1 119 ? 6.227 12.654 -11.166 1.00 92.88 119 ILE A C 1
ATOM 908 O O . ILE A 1 119 ? 6.652 13.605 -11.829 1.00 92.88 119 ILE A O 1
ATOM 912 N N . ILE A 1 120 ? 5.057 12.653 -10.532 1.00 93.19 120 ILE A N 1
ATOM 913 C CA . ILE A 1 120 ? 4.118 13.777 -10.521 1.00 93.19 120 ILE A CA 1
ATOM 914 C C . ILE A 1 120 ? 4.391 14.645 -9.287 1.00 93.19 120 ILE A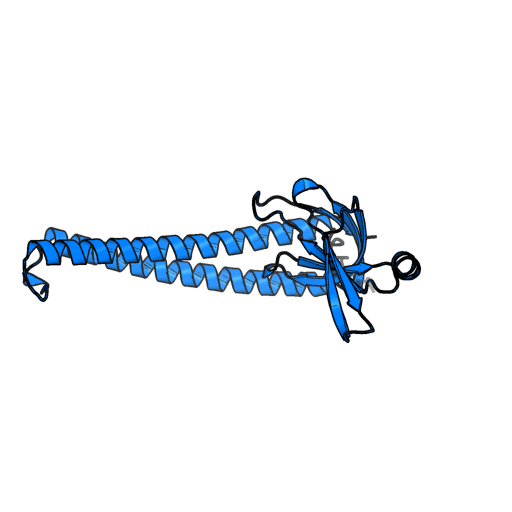 C 1
ATOM 916 O O . ILE A 1 120 ? 4.562 15.858 -9.409 1.00 93.19 120 ILE A O 1
ATOM 920 N N . ASP A 1 121 ? 4.530 14.016 -8.117 1.00 89.75 121 ASP A N 1
ATOM 921 C CA . ASP A 1 121 ? 4.831 14.687 -6.850 1.00 89.75 121 ASP A CA 1
ATOM 922 C C . ASP A 1 121 ? 6.345 14.697 -6.587 1.00 89.75 121 ASP A C 1
ATOM 924 O O . ASP A 1 121 ? 6.928 13.793 -5.984 1.00 89.75 121 ASP A O 1
ATOM 928 N N . LYS A 1 122 ? 7.018 15.728 -7.108 1.00 86.25 122 LYS A N 1
ATOM 929 C CA . LYS A 1 122 ? 8.470 15.900 -6.941 1.00 86.25 122 LYS A CA 1
ATOM 930 C C . LYS A 1 122 ? 8.887 16.225 -5.498 1.00 86.25 122 LYS A C 1
ATOM 932 O O . LYS A 1 122 ? 9.917 15.686 -5.089 1.00 86.25 122 LYS A O 1
ATOM 937 N N . PRO A 1 123 ? 8.170 17.085 -4.741 1.00 88.75 123 PRO A N 1
ATOM 938 C CA . PRO A 1 123 ? 8.484 17.346 -3.335 1.00 88.75 123 PRO A CA 1
ATOM 939 C C . PRO A 1 123 ? 8.562 16.082 -2.474 1.00 88.75 123 PRO A C 1
ATOM 941 O O . PRO A 1 123 ? 9.495 15.967 -1.681 1.00 88.75 123 PRO A O 1
ATOM 944 N N . PHE A 1 124 ? 7.656 15.121 -2.689 1.00 88.50 124 PHE A N 1
ATOM 945 C CA . PHE A 1 124 ? 7.623 13.864 -1.934 1.00 88.50 124 PHE A CA 1
ATOM 946 C C . PHE A 1 124 ? 8.836 12.948 -2.188 1.00 88.50 124 PHE A C 1
ATOM 948 O O . PHE A 1 124 ? 9.204 12.158 -1.324 1.00 88.50 124 PHE A O 1
ATOM 955 N N . LYS A 1 125 ? 9.504 13.071 -3.346 1.00 88.94 125 LYS A N 1
ATOM 956 C CA . LYS A 1 125 ? 10.645 12.224 -3.761 1.00 88.94 125 LYS A CA 1
ATOM 957 C C . LYS A 1 125 ? 10.340 10.715 -3.645 1.00 88.94 125 LYS A C 1
ATOM 959 O O . LYS A 1 125 ? 11.048 10.000 -2.940 1.00 88.94 125 LYS A O 1
ATOM 964 N N . PRO A 1 126 ? 9.367 10.188 -4.410 1.00 89.50 126 PRO A N 1
ATOM 965 C CA . PRO A 1 126 ? 8.881 8.809 -4.281 1.00 89.50 126 PRO A CA 1
ATOM 966 C C . PRO A 1 126 ? 9.873 7.710 -4.702 1.00 89.50 126 PRO A C 1
ATOM 968 O O . PRO A 1 126 ? 9.472 6.554 -4.789 1.00 89.50 126 PRO A O 1
ATOM 971 N N . VAL A 1 127 ? 11.128 8.027 -5.041 1.00 91.62 127 VAL A N 1
ATOM 972 C CA . VAL A 1 127 ? 12.073 7.051 -5.605 1.00 91.62 127 VAL A CA 1
ATOM 973 C C . VAL A 1 127 ? 13.327 6.913 -4.758 1.00 91.62 127 VAL A C 1
ATOM 975 O O . VAL A 1 127 ? 14.145 7.831 -4.651 1.00 91.62 127 VAL A O 1
ATOM 978 N N . GLU A 1 128 ? 13.527 5.694 -4.275 1.00 90.88 128 GLU A N 1
ATOM 979 C CA . GLU A 1 128 ? 14.728 5.252 -3.583 1.00 90.88 128 GLU A CA 1
ATOM 980 C C . GLU A 1 128 ? 15.536 4.328 -4.491 1.00 90.88 128 GLU A C 1
ATOM 982 O O . GLU A 1 128 ? 15.006 3.465 -5.196 1.00 90.88 128 GLU A O 1
ATOM 987 N N . SER A 1 129 ? 16.853 4.509 -4.502 1.00 87.88 129 SER A N 1
ATOM 988 C CA . SER A 1 129 ? 17.761 3.646 -5.246 1.00 87.88 129 SER A CA 1
ATOM 989 C C . SER A 1 129 ? 18.554 2.777 -4.296 1.00 87.88 129 SER A C 1
ATOM 991 O O . SER A 1 129 ? 19.118 3.265 -3.324 1.00 87.88 129 SER A O 1
ATOM 993 N N . TYR A 1 130 ? 18.651 1.498 -4.652 1.00 88.69 130 TYR A N 1
ATOM 994 C CA . TYR A 1 130 ? 19.415 0.510 -3.909 1.00 88.69 130 TYR A CA 1
ATOM 995 C C . TYR A 1 130 ? 20.622 0.058 -4.722 1.00 88.69 130 TYR A C 1
ATOM 997 O O . TYR A 1 130 ? 20.505 -0.410 -5.869 1.00 88.69 130 TYR A O 1
ATOM 1005 N N . TRP A 1 131 ? 21.797 0.194 -4.115 1.00 85.94 131 TRP A N 1
ATOM 1006 C CA . TRP A 1 131 ? 23.071 -0.210 -4.693 1.00 85.94 131 TRP A CA 1
ATOM 1007 C C . TRP A 1 131 ? 23.662 -1.348 -3.891 1.00 85.94 131 TRP A C 1
ATOM 1009 O O . TRP A 1 131 ? 23.677 -1.310 -2.671 1.00 85.94 131 TRP A O 1
ATOM 1019 N N . PHE A 1 132 ? 24.175 -2.354 -4.584 1.00 82.94 132 PHE A N 1
ATOM 1020 C CA . PHE A 1 132 ? 24.928 -3.401 -3.916 1.00 82.94 132 PHE A CA 1
ATOM 1021 C C . PHE A 1 132 ? 26.380 -2.954 -3.763 1.00 82.94 132 PHE A C 1
ATOM 1023 O O . PHE A 1 132 ? 27.018 -2.543 -4.741 1.00 82.94 132 PHE A O 1
ATOM 1030 N N . ASN A 1 133 ? 26.885 -3.013 -2.538 1.00 81.75 133 ASN A N 1
ATOM 1031 C CA . ASN A 1 133 ? 28.251 -2.665 -2.208 1.00 81.75 133 ASN A CA 1
ATOM 1032 C C . ASN A 1 133 ? 29.094 -3.937 -2.107 1.00 81.75 133 ASN A C 1
ATOM 1034 O O . ASN A 1 133 ? 29.060 -4.649 -1.107 1.00 81.75 133 ASN A O 1
ATOM 1038 N N . ASP A 1 134 ? 29.891 -4.199 -3.144 1.00 81.31 134 ASP A N 1
ATOM 1039 C CA . ASP A 1 134 ? 30.714 -5.412 -3.239 1.00 81.31 134 ASP A CA 1
ATOM 1040 C C . ASP A 1 134 ? 31.770 -5.527 -2.121 1.00 81.31 134 ASP A C 1
ATOM 1042 O O . ASP A 1 134 ? 32.294 -6.611 -1.889 1.00 81.31 134 ASP A O 1
ATOM 1046 N N . ARG A 1 135 ? 32.102 -4.425 -1.426 1.00 82.38 135 ARG A N 1
ATOM 1047 C CA . ARG A 1 135 ? 33.096 -4.428 -0.338 1.00 82.38 135 ARG A CA 1
ATOM 1048 C C . ARG A 1 135 ? 32.506 -4.851 1.003 1.00 82.38 135 ARG A C 1
ATOM 1050 O O . ARG A 1 135 ? 33.186 -5.517 1.771 1.00 82.38 135 ARG A O 1
ATOM 1057 N N . THR A 1 136 ? 31.276 -4.434 1.296 1.00 83.12 136 THR A N 1
ATOM 1058 C CA . THR A 1 136 ? 30.592 -4.741 2.564 1.00 83.12 136 THR A CA 1
ATOM 1059 C C . THR A 1 136 ? 29.618 -5.910 2.432 1.00 83.12 136 THR A C 1
ATOM 1061 O O . THR A 1 136 ? 29.168 -6.444 3.441 1.00 83.12 136 THR A O 1
ATOM 1064 N N . GLY A 1 137 ? 29.270 -6.305 1.203 1.00 81.81 137 GLY A N 1
ATOM 1065 C CA . GLY A 1 137 ? 28.235 -7.301 0.923 1.00 81.81 137 GLY A CA 1
ATOM 1066 C C . GLY A 1 137 ? 26.815 -6.812 1.230 1.00 81.81 137 GLY A C 1
ATOM 1067 O O . GLY A 1 137 ? 25.887 -7.618 1.251 1.00 81.81 137 GLY A O 1
ATOM 1068 N N . GLN A 1 138 ? 26.634 -5.514 1.486 1.00 84.81 138 GLN A N 1
ATOM 1069 C CA . GLN A 1 138 ? 25.360 -4.919 1.895 1.00 84.81 138 GLN A CA 1
ATOM 1070 C C . GLN A 1 138 ? 24.731 -4.080 0.778 1.00 84.81 138 GLN A C 1
ATOM 1072 O O . GLN A 1 138 ? 25.374 -3.741 -0.220 1.00 84.81 138 GLN A O 1
ATOM 1077 N N . TYR A 1 139 ? 23.447 -3.757 0.947 1.00 82.38 139 TYR A N 1
ATOM 1078 C CA . TYR A 1 139 ? 22.747 -2.806 0.093 1.00 82.38 139 TYR A CA 1
ATOM 1079 C C . TYR A 1 139 ? 22.791 -1.414 0.716 1.00 82.38 139 TYR A C 1
ATOM 1081 O O . TYR A 1 139 ? 22.239 -1.199 1.791 1.00 82.38 139 TYR A O 1
ATOM 1089 N N . ASP A 1 140 ? 23.400 -0.475 0.002 1.00 82.94 140 ASP A N 1
ATOM 1090 C CA . ASP A 1 140 ? 23.338 0.941 0.331 1.00 82.94 140 ASP A CA 1
ATOM 1091 C C . ASP A 1 140 ? 22.063 1.539 -0.280 1.00 82.94 140 ASP A C 1
ATOM 1093 O O . ASP A 1 140 ? 21.671 1.188 -1.402 1.00 82.94 140 ASP A O 1
ATOM 1097 N N . GLN A 1 141 ? 21.425 2.449 0.453 1.00 83.94 141 GLN A N 1
ATOM 1098 C CA . GLN A 1 141 ? 20.206 3.145 0.036 1.00 83.94 141 GLN A CA 1
ATOM 1099 C C . GLN A 1 141 ? 20.462 4.633 -0.165 1.00 83.94 141 GLN A C 1
ATOM 1101 O O . GLN A 1 141 ? 21.330 5.225 0.481 1.00 83.94 141 GLN A O 1
ATOM 1106 N N . GLY A 1 142 ? 19.699 5.261 -1.053 1.00 75.75 142 GLY A N 1
ATOM 1107 C CA . GLY A 1 142 ? 19.803 6.698 -1.239 1.00 75.75 142 GLY A CA 1
ATOM 1108 C C . GLY A 1 142 ? 18.736 7.269 -2.149 1.00 75.75 142 GLY A C 1
ATOM 1109 O O . GLY A 1 142 ? 18.300 6.654 -3.128 1.00 75.75 142 GLY A O 1
ATOM 1110 N N . ASN A 1 143 ? 18.344 8.488 -1.803 1.00 71.38 143 ASN A N 1
ATOM 1111 C CA . ASN A 1 143 ? 17.300 9.221 -2.493 1.00 71.38 143 ASN A CA 1
ATOM 1112 C C . ASN A 1 143 ? 17.828 9.766 -3.809 1.00 71.38 143 ASN A C 1
ATOM 1114 O O . ASN A 1 143 ? 18.936 10.306 -3.882 1.00 71.38 143 ASN A O 1
ATOM 1118 N N . VAL A 1 144 ? 17.019 9.648 -4.855 1.00 70.31 144 VAL A N 1
ATOM 1119 C CA . VAL A 1 144 ? 17.394 10.143 -6.175 1.00 70.31 144 VAL A CA 1
ATOM 1120 C C . VAL A 1 144 ? 16.257 10.966 -6.748 1.00 70.31 144 VAL A C 1
ATOM 1122 O O . VAL A 1 144 ? 15.132 10.494 -6.892 1.00 70.31 144 VAL A O 1
ATOM 1125 N N . SER A 1 145 ? 16.565 12.200 -7.131 1.00 72.44 145 SER A N 1
ATOM 1126 C CA . SER A 1 145 ? 15.616 13.062 -7.829 1.00 72.44 145 SER A CA 1
ATOM 1127 C C . SER A 1 145 ? 15.545 12.656 -9.301 1.00 72.44 145 SER A C 1
ATOM 1129 O O . SER A 1 145 ? 16.307 13.148 -10.133 1.00 72.44 145 SER A O 1
ATOM 1131 N N . PHE A 1 146 ? 14.646 11.732 -9.633 1.00 74.75 146 PHE A N 1
ATOM 1132 C CA . PHE A 1 146 ? 14.297 11.433 -11.021 1.00 74.75 146 PHE A CA 1
ATOM 1133 C C . PHE A 1 146 ? 13.106 12.290 -11.475 1.00 74.75 146 PHE A C 1
ATOM 1135 O O . PHE A 1 146 ? 12.274 12.696 -10.673 1.00 74.75 146 PHE A O 1
ATOM 1142 N N . GLY A 1 147 ? 13.005 12.564 -12.778 1.00 81.31 147 GLY A N 1
ATOM 1143 C CA . GLY A 1 147 ? 11.750 13.036 -13.389 1.00 81.31 147 GLY A CA 1
ATOM 1144 C C . GLY A 1 147 ? 10.903 11.882 -13.937 1.00 81.31 147 GLY A C 1
ATOM 1145 O O . GLY A 1 147 ? 9.677 11.928 -13.934 1.00 81.31 147 GLY A O 1
ATOM 1146 N N . SER A 1 148 ? 11.566 10.819 -14.399 1.00 88.56 148 SER A N 1
ATOM 1147 C CA . SER A 1 148 ? 10.929 9.560 -14.777 1.00 88.56 148 SER A CA 1
ATOM 1148 C C . SER A 1 148 ? 11.911 8.400 -14.637 1.00 88.56 148 SER A C 1
ATOM 1150 O O . SER A 1 148 ? 13.126 8.584 -14.751 1.00 88.56 148 SER A O 1
ATOM 1152 N N . VAL A 1 149 ? 11.379 7.204 -14.419 1.00 89.31 149 VAL A N 1
ATOM 1153 C CA . VAL A 1 149 ? 12.120 5.950 -14.301 1.00 89.31 149 VAL A CA 1
ATOM 1154 C C . VAL A 1 149 ? 11.623 4.988 -15.371 1.00 89.31 149 VAL A C 1
ATOM 1156 O O . VAL A 1 149 ? 10.428 4.879 -15.620 1.00 89.31 149 VAL A O 1
ATOM 1159 N N . LYS A 1 150 ? 12.539 4.265 -16.015 1.00 91.25 150 LYS A N 1
ATOM 1160 C CA . LYS A 1 150 ? 12.199 3.164 -16.923 1.00 91.25 150 LYS A CA 1
ATOM 1161 C C . LYS A 1 150 ? 12.828 1.879 -16.420 1.00 91.25 150 LYS A C 1
ATOM 1163 O O . LYS A 1 150 ? 14.009 1.865 -16.059 1.00 91.25 150 LYS A O 1
ATOM 1168 N N . GLY A 1 151 ? 12.080 0.790 -16.475 1.00 92.25 151 GLY A N 1
ATOM 1169 C CA . GLY A 1 151 ? 12.585 -0.504 -16.049 1.00 92.25 151 GLY A CA 1
ATOM 1170 C C . GLY A 1 151 ? 11.561 -1.607 -16.203 1.00 92.25 151 GLY A C 1
ATOM 1171 O O . GLY A 1 151 ? 10.617 -1.481 -16.975 1.00 92.25 151 GLY A O 1
ATOM 1172 N N . LEU A 1 152 ? 11.797 -2.701 -15.496 1.00 94.50 152 LEU A N 1
ATOM 1173 C CA . LEU A 1 152 ? 10.925 -3.863 -15.465 1.00 94.50 152 LEU A CA 1
ATOM 1174 C C . LEU A 1 152 ? 10.442 -4.074 -14.032 1.00 94.50 152 LEU A C 1
ATOM 1176 O O . LEU A 1 152 ? 11.262 -4.033 -13.112 1.00 94.50 152 LEU A O 1
ATOM 1180 N N . ILE A 1 153 ? 9.142 -4.293 -13.849 1.00 95.19 153 ILE A N 1
ATOM 1181 C CA . ILE A 1 153 ? 8.567 -4.576 -12.529 1.00 95.19 153 ILE A CA 1
ATOM 1182 C C . ILE A 1 153 ? 9.078 -5.942 -12.072 1.00 95.19 153 ILE A C 1
ATOM 1184 O O . ILE A 1 153 ? 8.911 -6.947 -12.764 1.00 95.19 153 ILE A O 1
ATOM 1188 N N . GLN A 1 154 ? 9.760 -5.974 -10.933 1.00 95.38 154 GLN A N 1
ATOM 1189 C CA . GLN A 1 154 ? 10.203 -7.211 -10.289 1.00 95.38 154 GLN A CA 1
ATOM 1190 C C . GLN A 1 154 ? 9.211 -7.679 -9.243 1.00 95.38 154 GLN A C 1
ATOM 1192 O O . GLN A 1 154 ? 9.009 -8.878 -9.108 1.00 95.38 154 GLN A O 1
ATOM 1197 N N . ASP A 1 155 ? 8.630 -6.732 -8.518 1.00 95.56 155 ASP A N 1
ATOM 1198 C CA . ASP A 1 155 ? 7.679 -7.004 -7.458 1.00 95.56 155 ASP A CA 1
ATOM 1199 C C . ASP A 1 155 ? 6.829 -5.756 -7.203 1.00 95.56 155 ASP A C 1
ATOM 1201 O O . ASP A 1 155 ? 7.182 -4.648 -7.625 1.00 95.56 155 ASP A O 1
ATOM 1205 N N . LEU A 1 156 ? 5.721 -5.943 -6.502 1.00 95.00 156 LEU A N 1
ATOM 1206 C CA . LEU A 1 156 ? 4.844 -4.883 -6.023 1.00 95.00 156 LEU A CA 1
ATOM 1207 C C . LEU A 1 156 ? 4.284 -5.274 -4.653 1.00 95.00 156 LEU A C 1
ATOM 1209 O O . LEU A 1 156 ? 4.165 -6.454 -4.337 1.00 95.00 156 LEU A O 1
ATOM 1213 N N . SER A 1 157 ? 3.968 -4.297 -3.816 1.00 94.94 157 SER A N 1
ATOM 1214 C CA . SER A 1 157 ? 3.305 -4.532 -2.539 1.00 94.94 157 SER A CA 1
ATOM 1215 C C . SER A 1 157 ? 2.396 -3.368 -2.202 1.00 94.94 157 SER A C 1
ATOM 1217 O O . SER A 1 157 ? 2.869 -2.253 -1.974 1.00 94.94 157 SER A O 1
ATOM 1219 N N . PHE A 1 158 ? 1.099 -3.638 -2.116 1.00 92.75 158 PHE A N 1
ATOM 1220 C CA . PHE A 1 158 ? 0.103 -2.624 -1.789 1.00 92.75 158 PHE A CA 1
ATOM 1221 C C . PHE A 1 158 ? 0.209 -2.183 -0.339 1.00 92.75 158 PHE A C 1
ATOM 1223 O O . PHE A 1 158 ? 0.197 -0.989 -0.056 1.00 92.75 158 PHE A O 1
ATOM 1230 N N . ARG A 1 159 ? 0.443 -3.130 0.578 1.00 89.12 159 ARG A N 1
ATOM 1231 C CA . ARG A 1 159 ? 0.634 -2.819 2.001 1.00 89.12 159 ARG A CA 1
ATOM 1232 C C . ARG A 1 159 ? 1.797 -1.854 2.234 1.00 89.12 159 ARG A C 1
ATOM 1234 O O . ARG A 1 159 ? 1.721 -1.000 3.110 1.00 89.12 159 ARG A O 1
ATOM 1241 N N . LYS A 1 160 ? 2.885 -2.011 1.476 1.00 91.38 160 LYS A N 1
ATOM 1242 C CA . LYS A 1 160 ? 4.065 -1.139 1.568 1.00 91.38 160 LYS A CA 1
ATOM 1243 C C . LYS A 1 160 ? 3.990 0.063 0.628 1.00 91.38 160 LYS A C 1
ATOM 1245 O O . LYS A 1 160 ? 4.938 0.840 0.606 1.00 91.38 160 LYS A O 1
ATOM 1250 N N . ASN A 1 161 ? 2.906 0.199 -0.143 1.00 93.69 161 ASN A N 1
ATOM 1251 C CA . ASN A 1 161 ? 2.758 1.215 -1.180 1.00 93.69 161 ASN A CA 1
ATOM 1252 C C . ASN A 1 161 ? 3.987 1.265 -2.112 1.00 93.69 161 ASN A C 1
ATOM 1254 O O . ASN A 1 161 ? 4.543 2.324 -2.376 1.00 93.69 161 ASN A O 1
ATOM 1258 N N . LEU A 1 162 ? 4.470 0.100 -2.548 1.00 95.19 162 LEU A N 1
ATOM 1259 C CA . LEU A 1 162 ? 5.783 -0.039 -3.166 1.00 95.19 162 LEU A CA 1
ATOM 1260 C C . LEU A 1 162 ? 5.724 -0.808 -4.485 1.00 95.19 162 LEU A C 1
ATOM 1262 O O . LEU A 1 162 ? 5.171 -1.903 -4.550 1.00 95.19 162 LEU A O 1
ATOM 1266 N N . ILE A 1 163 ? 6.411 -0.296 -5.504 1.00 95.19 163 ILE A N 1
ATOM 1267 C CA . ILE A 1 163 ? 6.783 -1.045 -6.709 1.00 95.19 163 ILE A CA 1
ATOM 1268 C C . ILE A 1 163 ? 8.302 -1.171 -6.766 1.00 95.19 163 ILE A C 1
ATOM 1270 O O . ILE A 1 163 ? 9.034 -0.182 -6.680 1.00 95.19 163 ILE A O 1
ATOM 1274 N N . VAL A 1 164 ? 8.783 -2.395 -6.968 1.00 95.62 164 VAL A N 1
ATOM 1275 C CA . VAL A 1 164 ? 10.204 -2.687 -7.149 1.00 95.62 164 VAL A CA 1
ATOM 1276 C C . VAL A 1 164 ? 10.513 -2.760 -8.635 1.00 95.62 164 VAL A C 1
ATOM 1278 O O . VAL A 1 164 ? 10.054 -3.653 -9.352 1.00 95.62 164 VAL A O 1
ATOM 1281 N N . ILE A 1 165 ? 11.345 -1.838 -9.107 1.00 94.69 165 ILE A N 1
ATOM 1282 C CA . ILE A 1 165 ? 11.752 -1.751 -10.505 1.00 94.69 165 ILE A CA 1
ATOM 1283 C C . ILE A 1 165 ? 13.207 -2.159 -10.667 1.00 94.69 165 ILE A C 1
ATOM 1285 O O . ILE A 1 165 ? 14.122 -1.585 -10.077 1.00 94.69 165 ILE A O 1
ATOM 1289 N N . LYS A 1 166 ? 13.442 -3.104 -11.575 1.00 93.31 166 LYS A N 1
ATOM 1290 C CA . LYS A 1 166 ? 14.776 -3.393 -12.097 1.00 93.31 166 LYS A CA 1
ATOM 1291 C C . LYS A 1 166 ? 15.124 -2.388 -13.194 1.00 93.31 166 LYS A C 1
ATOM 1293 O O . LYS A 1 166 ? 14.423 -2.343 -14.212 1.00 93.31 166 LYS A O 1
ATOM 1298 N N . PRO A 1 167 ? 16.210 -1.609 -13.047 1.00 88.94 167 PRO A N 1
ATOM 1299 C CA . PRO A 1 167 ? 16.621 -0.660 -14.070 1.00 88.94 167 PRO A CA 1
ATOM 1300 C C . PRO A 1 167 ? 16.920 -1.347 -15.407 1.00 88.94 167 PRO A C 1
ATOM 1302 O O . PRO A 1 167 ? 17.393 -2.490 -15.468 1.00 88.94 167 PRO A O 1
ATOM 1305 N N . THR A 1 168 ? 16.693 -0.621 -16.503 1.00 87.94 168 THR A N 1
ATOM 1306 C CA . THR A 1 168 ? 17.041 -1.098 -17.852 1.00 87.94 168 THR A CA 1
ATOM 1307 C C . THR A 1 168 ? 18.524 -1.464 -17.972 1.00 87.94 16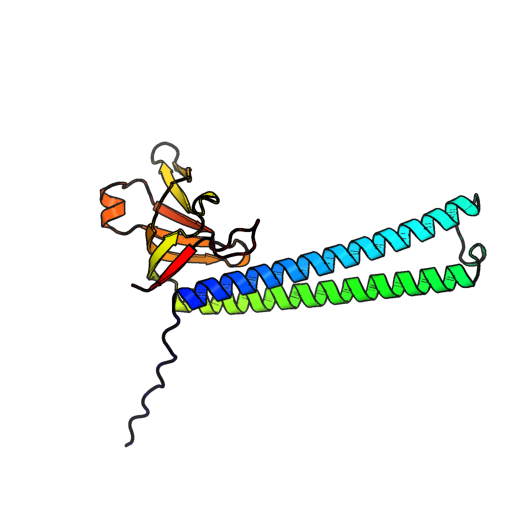8 THR A C 1
ATOM 1309 O O . THR A 1 168 ? 19.371 -0.978 -17.222 1.00 87.94 168 THR A O 1
ATOM 1312 N N . LEU A 1 169 ? 18.866 -2.305 -18.955 1.00 84.12 169 LEU A N 1
ATOM 1313 C CA . LEU A 1 169 ? 20.261 -2.681 -19.215 1.00 84.12 169 LEU A CA 1
ATOM 1314 C C . LEU A 1 169 ? 21.154 -1.448 -19.435 1.00 84.12 169 LEU A C 1
ATOM 1316 O O . LEU A 1 169 ? 22.212 -1.361 -18.828 1.00 84.12 169 LEU A O 1
ATOM 1320 N N . ARG A 1 170 ? 20.686 -0.454 -20.205 1.00 83.00 170 ARG A N 1
ATOM 1321 C CA . ARG A 1 170 ? 21.412 0.811 -20.416 1.00 83.00 170 ARG A CA 1
ATOM 1322 C C . ARG A 1 170 ? 21.686 1.549 -19.104 1.00 83.00 170 ARG A C 1
ATOM 1324 O O . ARG A 1 170 ? 22.812 1.968 -18.873 1.00 83.00 170 ARG A O 1
ATOM 1331 N N . SER A 1 171 ? 20.693 1.651 -18.216 1.00 81.31 171 SER A N 1
ATOM 1332 C CA . SER A 1 171 ? 20.899 2.270 -16.899 1.00 81.31 171 SER A CA 1
ATOM 1333 C C . SER A 1 171 ? 21.908 1.500 -16.046 1.00 81.31 171 SER A C 1
ATOM 1335 O O . SER A 1 171 ? 22.648 2.128 -15.294 1.00 81.31 171 SER A O 1
ATOM 1337 N N . ARG A 1 172 ? 21.941 0.166 -16.150 1.00 80.75 172 ARG A N 1
ATOM 1338 C CA . ARG A 1 172 ? 22.915 -0.674 -15.440 1.00 80.75 172 ARG A CA 1
ATOM 1339 C C . ARG A 1 172 ? 24.319 -0.581 -16.036 1.00 80.75 172 ARG A C 1
ATOM 1341 O O . ARG A 1 172 ? 25.274 -0.750 -15.303 1.00 80.75 172 ARG A O 1
ATOM 1348 N N . ILE A 1 173 ? 24.472 -0.267 -17.321 1.00 82.19 173 ILE A N 1
ATOM 1349 C CA . ILE A 1 173 ? 25.798 0.004 -17.903 1.00 82.19 173 ILE A CA 1
ATOM 1350 C C . ILE A 1 173 ? 26.376 1.304 -17.325 1.00 82.19 173 ILE A C 1
ATOM 1352 O O . ILE A 1 173 ? 27.543 1.343 -16.956 1.00 82.19 173 ILE A O 1
ATOM 1356 N N . ILE A 1 174 ? 25.549 2.346 -17.189 1.00 80.56 174 ILE A N 1
ATOM 1357 C CA . ILE A 1 174 ? 25.976 3.645 -16.638 1.00 80.56 174 ILE A CA 1
ATOM 1358 C C . ILE A 1 174 ? 26.220 3.551 -15.123 1.00 80.56 174 ILE A C 1
ATOM 1360 O O . ILE A 1 174 ? 27.146 4.159 -14.598 1.00 80.56 174 ILE A O 1
ATOM 1364 N N . MET A 1 175 ? 25.386 2.790 -14.406 1.00 78.56 175 MET A N 1
ATOM 1365 C CA . MET A 1 175 ? 25.482 2.603 -12.955 1.00 78.56 175 MET A CA 1
ATOM 1366 C C . MET A 1 175 ? 25.373 1.113 -12.588 1.00 78.56 175 MET A C 1
ATOM 1368 O O . MET A 1 175 ? 24.309 0.664 -12.153 1.00 78.56 175 MET A O 1
ATOM 1372 N N . PRO A 1 176 ? 26.461 0.332 -12.726 1.00 74.44 176 PRO A N 1
ATOM 1373 C CA . PRO A 1 176 ? 26.436 -1.131 -12.577 1.00 74.44 176 PRO A CA 1
ATOM 1374 C C . PRO A 1 176 ? 26.133 -1.613 -11.161 1.00 74.44 176 PRO A C 1
ATOM 1376 O O . PRO A 1 176 ? 25.574 -2.696 -10.978 1.00 74.44 176 PRO A O 1
ATOM 1379 N N . LYS A 1 177 ? 26.436 -0.785 -10.157 1.00 78.81 177 LYS A N 1
ATOM 1380 C CA . LYS A 1 177 ? 26.143 -1.086 -8.753 1.00 78.81 177 LYS A CA 1
ATOM 1381 C C . LYS A 1 177 ? 24.661 -0.946 -8.403 1.00 78.81 177 LYS A C 1
ATOM 1383 O O . LYS A 1 177 ? 24.224 -1.530 -7.417 1.00 78.81 177 LYS A O 1
ATOM 1388 N N . ARG A 1 178 ? 23.866 -0.217 -9.201 1.00 80.31 178 ARG A N 1
ATOM 1389 C CA . ARG A 1 178 ? 22.424 -0.048 -8.959 1.00 80.31 178 ARG A CA 1
ATOM 1390 C C . ARG A 1 178 ? 21.688 -1.339 -9.313 1.00 80.31 178 ARG A C 1
ATOM 1392 O O . ARG A 1 178 ? 21.676 -1.751 -10.475 1.00 80.31 178 ARG A O 1
ATOM 1399 N N . LYS A 1 179 ? 21.046 -1.958 -8.321 1.00 85.44 179 LYS A N 1
ATOM 1400 C CA . LYS A 1 179 ? 20.316 -3.221 -8.508 1.00 85.44 179 LYS A CA 1
ATOM 1401 C C . LYS A 1 179 ? 18.822 -2.997 -8.702 1.00 85.44 179 LYS A C 1
ATOM 1403 O O . LYS A 1 179 ? 18.267 -3.514 -9.672 1.00 85.44 179 LYS A O 1
ATOM 1408 N N . PHE A 1 180 ? 18.207 -2.189 -7.840 1.00 89.75 180 PHE A N 1
ATOM 1409 C CA . PHE A 1 180 ? 16.762 -1.962 -7.826 1.00 89.75 180 PHE A CA 1
ATOM 1410 C C . PHE A 1 180 ? 16.432 -0.497 -7.534 1.00 89.75 180 PHE A C 1
ATOM 1412 O O . PHE A 1 180 ? 17.238 0.240 -6.964 1.00 89.75 180 PHE A O 1
ATOM 1419 N N . LEU A 1 181 ? 15.245 -0.090 -7.965 1.00 91.75 181 LEU A N 1
ATOM 1420 C CA . LEU A 1 181 ? 14.609 1.172 -7.620 1.00 91.75 181 LEU A CA 1
ATOM 1421 C C . LEU A 1 181 ? 13.311 0.840 -6.897 1.00 91.75 181 LEU A C 1
ATOM 1423 O O . LEU A 1 181 ? 12.508 0.059 -7.407 1.00 91.75 181 LEU A O 1
ATOM 1427 N N . PHE A 1 182 ? 13.136 1.410 -5.720 1.00 94.12 182 PHE A N 1
ATOM 1428 C CA . PHE A 1 182 ? 11.899 1.350 -4.962 1.00 94.12 182 PHE A CA 1
ATOM 1429 C C . PHE A 1 182 ? 11.102 2.601 -5.285 1.00 94.12 182 PHE A C 1
ATOM 1431 O O . PHE A 1 182 ? 11.650 3.703 -5.298 1.00 94.12 182 PHE A O 1
ATOM 1438 N N . ILE A 1 183 ? 9.836 2.410 -5.636 1.00 93.50 183 ILE A N 1
ATOM 1439 C CA . ILE A 1 183 ? 8.947 3.488 -6.046 1.00 93.50 183 ILE A CA 1
ATOM 1440 C C . ILE A 1 183 ? 7.709 3.457 -5.171 1.00 93.50 183 ILE A C 1
ATOM 1442 O O . ILE A 1 183 ? 6.938 2.500 -5.236 1.00 93.50 183 ILE A O 1
ATOM 1446 N N . TYR A 1 184 ? 7.521 4.523 -4.404 1.00 94.00 184 TYR A N 1
ATOM 1447 C CA . TYR A 1 184 ? 6.311 4.753 -3.635 1.00 94.00 184 TYR A CA 1
ATOM 1448 C C . TYR A 1 184 ? 5.234 5.352 -4.535 1.00 94.00 184 TYR A C 1
ATOM 1450 O O . TYR A 1 184 ? 5.458 6.377 -5.181 1.00 94.00 184 TYR A O 1
ATOM 1458 N N . VAL A 1 185 ? 4.086 4.682 -4.634 1.00 93.88 185 VAL A N 1
ATOM 1459 C CA . VAL A 1 185 ? 3.086 5.011 -5.664 1.00 93.88 185 VAL A CA 1
ATOM 1460 C C . VAL A 1 185 ? 2.209 6.176 -5.229 1.00 93.88 185 VAL A C 1
ATOM 1462 O O . VAL A 1 185 ? 1.982 7.104 -6.003 1.00 93.88 185 VAL A O 1
ATOM 1465 N N . ILE A 1 186 ? 1.763 6.151 -3.978 1.00 94.25 186 ILE A N 1
ATOM 1466 C CA . ILE A 1 186 ? 0.908 7.168 -3.364 1.00 94.25 186 ILE A CA 1
ATOM 1467 C C . ILE A 1 186 ? 1.721 7.986 -2.361 1.00 94.25 186 ILE A C 1
ATOM 1469 O O . ILE A 1 186 ? 2.559 7.445 -1.642 1.00 94.25 186 ILE A O 1
ATOM 1473 N N . ASN A 1 187 ? 1.484 9.290 -2.284 1.00 92.00 187 ASN A N 1
ATOM 1474 C CA . ASN A 1 187 ? 2.023 10.107 -1.205 1.00 92.00 187 ASN A CA 1
ATOM 1475 C C . ASN A 1 187 ? 1.165 9.880 0.062 1.00 92.00 187 ASN A C 1
ATOM 1477 O O . ASN A 1 187 ? -0.023 10.204 0.038 1.00 92.00 187 ASN A O 1
ATOM 1481 N N . PRO A 1 188 ? 1.722 9.348 1.167 1.00 85.88 188 PRO A N 1
ATOM 1482 C CA . PRO A 1 188 ? 0.964 9.054 2.383 1.00 85.88 188 PRO A CA 1
ATOM 1483 C C . PRO A 1 188 ? 0.446 10.309 3.100 1.00 85.88 188 PRO A C 1
ATOM 1485 O O . PRO A 1 188 ? -0.518 10.211 3.852 1.00 85.88 188 PRO A O 1
ATOM 1488 N N . GLU A 1 189 ? 1.048 11.480 2.873 1.00 86.75 189 GLU A N 1
ATOM 1489 C CA . GLU A 1 189 ? 0.611 12.742 3.484 1.00 86.75 189 GLU A CA 1
ATOM 1490 C C . GLU A 1 189 ? -0.637 13.307 2.798 1.00 86.75 189 GLU A C 1
ATOM 1492 O O . GLU A 1 189 ? -1.489 13.912 3.445 1.00 86.75 189 GLU A O 1
ATOM 1497 N N . THR A 1 190 ? -0.751 13.119 1.480 1.00 88.19 190 THR A N 1
ATOM 1498 C CA . THR A 1 190 ? -1.846 13.687 0.675 1.00 88.19 190 THR A CA 1
ATOM 1499 C C . THR A 1 190 ? -2.858 12.651 0.198 1.00 88.19 190 THR A C 1
ATOM 1501 O O . THR A 1 190 ? -3.920 13.038 -0.288 1.0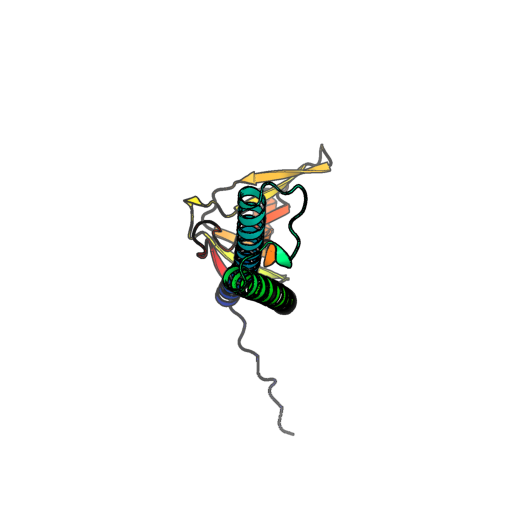0 88.19 190 THR A O 1
ATOM 1504 N N . LEU A 1 191 ? -2.536 11.359 0.326 1.00 86.69 191 LEU A N 1
ATOM 1505 C CA . LEU A 1 191 ? -3.289 10.213 -0.198 1.00 86.69 191 LEU A CA 1
ATOM 1506 C C . LEU A 1 191 ? -3.561 10.297 -1.709 1.00 86.69 191 LEU A C 1
ATOM 1508 O O . LEU A 1 191 ? -4.545 9.755 -2.202 1.00 86.69 191 LEU A O 1
ATOM 1512 N N . LYS A 1 192 ? -2.686 10.988 -2.448 1.00 90.69 192 LYS A N 1
ATOM 1513 C CA . LYS A 1 192 ? -2.771 11.158 -3.904 1.00 90.69 192 LYS A CA 1
ATOM 1514 C C . LYS A 1 192 ? -1.620 10.445 -4.612 1.00 90.69 192 LYS A C 1
ATOM 1516 O O . LYS A 1 192 ? -0.568 10.246 -3.997 1.00 90.69 192 LYS A O 1
ATOM 1521 N N . PRO A 1 193 ? -1.754 10.110 -5.907 1.00 92.94 193 PRO A N 1
ATOM 1522 C CA . PRO A 1 193 ? -0.683 9.488 -6.666 1.00 92.94 193 PRO A CA 1
ATOM 1523 C C . PRO A 1 193 ? 0.545 10.389 -6.709 1.00 92.94 193 PRO A C 1
ATOM 1525 O O . PRO A 1 193 ? 0.495 11.527 -7.177 1.00 92.94 193 PRO A O 1
ATOM 1528 N N . ALA A 1 194 ? 1.671 9.858 -6.246 1.00 93.19 194 ALA A N 1
ATOM 1529 C CA . ALA A 1 194 ? 2.970 10.492 -6.401 1.00 93.19 194 ALA A CA 1
ATOM 1530 C C . ALA A 1 194 ? 3.557 10.239 -7.798 1.00 93.19 194 ALA A C 1
ATOM 1532 O O . ALA A 1 194 ? 4.440 10.974 -8.258 1.00 93.19 194 ALA A O 1
ATOM 1533 N N . VAL A 1 195 ? 3.071 9.198 -8.481 1.00 93.69 195 VAL A N 1
ATOM 1534 C CA . VAL A 1 195 ? 3.569 8.747 -9.779 1.00 93.69 195 VAL A CA 1
ATOM 1535 C C . VAL A 1 195 ? 2.439 8.402 -10.746 1.00 93.69 195 VAL A C 1
ATOM 1537 O O . VAL A 1 195 ? 1.350 8.013 -10.341 1.00 93.69 195 VAL A O 1
ATOM 1540 N N . ASP A 1 196 ? 2.746 8.496 -12.036 1.00 92.69 196 ASP A N 1
ATOM 1541 C CA . ASP A 1 196 ? 1.969 7.916 -13.131 1.00 92.69 196 ASP A CA 1
ATOM 1542 C C . ASP A 1 196 ? 2.726 6.715 -13.716 1.00 92.69 196 ASP A C 1
ATOM 1544 O O . ASP A 1 196 ? 3.964 6.717 -13.783 1.00 92.69 196 ASP A O 1
ATOM 1548 N N . LEU A 1 197 ? 1.996 5.695 -14.163 1.00 92.25 197 LEU A N 1
ATOM 1549 C CA . LEU A 1 197 ? 2.541 4.441 -14.675 1.00 92.25 197 LEU A CA 1
ATOM 1550 C C . LEU A 1 197 ? 2.023 4.149 -16.081 1.00 92.25 197 LEU A C 1
ATOM 1552 O O . LEU A 1 197 ? 0.827 4.013 -16.321 1.00 92.25 197 LEU A O 1
ATOM 1556 N N . ALA A 1 198 ? 2.956 3.934 -17.007 1.00 90.81 198 ALA A N 1
ATOM 1557 C CA . ALA A 1 198 ? 2.665 3.461 -18.354 1.00 90.81 198 ALA A CA 1
ATOM 1558 C C . ALA A 1 198 ? 3.398 2.143 -18.632 1.00 90.81 198 ALA A C 1
ATOM 1560 O O . ALA A 1 198 ? 4.611 2.044 -18.417 1.00 90.81 198 ALA A O 1
ATOM 1561 N N . LEU A 1 199 ? 2.671 1.143 -19.142 1.00 87.94 199 LEU A N 1
ATOM 1562 C CA . LEU A 1 199 ? 3.266 -0.090 -19.667 1.00 87.94 199 LEU A CA 1
ATOM 1563 C C . LEU A 1 199 ? 3.913 0.194 -21.032 1.00 87.94 199 LEU A C 1
ATOM 1565 O O . LEU A 1 199 ? 3.352 0.945 -21.830 1.00 87.94 199 LEU A O 1
ATOM 1569 N N . VAL A 1 200 ? 5.099 -0.376 -21.276 1.00 82.94 200 VAL A N 1
ATOM 1570 C CA . VAL A 1 200 ? 5.949 -0.110 -22.458 1.00 82.94 200 VAL A CA 1
ATOM 1571 C C . VAL A 1 200 ? 6.305 -1.390 -23.200 1.00 82.94 200 VAL A C 1
ATOM 1573 O O . VAL A 1 200 ? 6.642 -2.391 -22.529 1.00 82.94 200 VAL A O 1
#

Sequence (200 aa):
MPLFRKSKEPARTGGALVADFESAINNIATAQTAKYVARQTEQQTMQTLNQVSAQSNAVYVTPQDIAPDVQTEIARASLDAHLKKAQAAQIDAFAEQQLAETEQADKKDYIGKKVKVTIIDKPFKPVESYWFNDRTGQYDQGNVSFGSVKGLIQDLSFRKNLIVIKPTLRSRIIMPKRKFLFIYVINPETLKPAVDLALV

Radius of gyration: 25.64 Å; chains: 1; bounding box: 63×43×84 Å